Protein AF-A0A957M2A3-F1 (afdb_monomer_lite)

Radius of gyration: 22.32 Å; chains: 1; bounding box: 48×38×65 Å

Secondary structure (DSSP, 8-state):
-GGGT-HHHHHHHHHHHHHH-TT-HHHHHHHHHHIIIII--HHHHHHHHHHHHHH-TT-HHHHHHHHHHHHHTT--HHHHHHHHHHTHHHHHT-HHHHHHHHHHHHHTT-HHHHHHHHHHSPP---TT-TTHHHHHHHHHHHHHHHHHHHTT-HHHHHHHHHHTTS--GGG--PPPTT---HHHHHHHHHHHHHTT-HHHHHHHHHHHT-S--------STTSPPTHHHHHHHHHHHHTT-HHHHHHHHHHHHHHHHHHTT--B---TT-TT--S---S---B-

Foldseek 3Di:
DVVVVPLVVLLVVLVVVCVVPVLPLVSLQVNLLSCVAPVVNLPSNLVSLVSSCVSPVLPLPSVVVSLVSCVQVVHDLVVSLVVCVVSVVSCLVDPSSVLSNLVSCLVVLVLVVSLVCLVVAQDDDDQLCACSSLVSNLSSLLSVLVVCLVVLNLVSSLVSLVVNVAHDCSSVYHDDDPQQPLSSLQSNLSSCVSVVNNPSNLVSLVSLLDDDLDDDPPLAPRPDDNVSLLSNLSSCVVNVNPVVSVVSVVVVVVVCVVCVPPFDDDDPPSPRPSDPPSGDDRSD

Sequence (284 aa):
YYARRAYDQAIDLWERAAALDPQFATVHRNLGLAYMNKRGDAERARASYARAVALDSADARVFFELDQLDKKLGRDPAERLANLAAHRALVDERDDLTVEYVTLLNLTGRHAEALDVLTTRTFHPWEGGEGKVSGQYVAALVELAKQALDAGDARAALALLERARTYPDNLAEGKLAGAQENAIHYQRGRAFALLGDPVLANEAFRLATRGSAELGAALYYNDQPPEMVLYQALAHAALGNPDRAGAICKMLVDYGETHAGDEVKMDYFAVSLPDFVVFEDDLA

Structure (mmCIF, N/CA/C/O backbone):
data_AF-A0A957M2A3-F1
#
_entry.id   AF-A0A957M2A3-F1
#
loop_
_atom_site.group_PDB
_atom_site.id
_atom_site.type_symbol
_atom_site.label_atom_id
_atom_site.label_alt_id
_atom_site.label_comp_id
_atom_site.label_asym_id
_atom_site.label_entity_id
_atom_site.label_seq_id
_atom_site.pdbx_PDB_ins_code
_atom_site.Cartn_x
_atom_site.Cartn_y
_atom_site.Cartn_z
_atom_site.occupancy
_atom_site.B_iso_or_equiv
_atom_site.auth_seq_id
_atom_site.auth_comp_id
_atom_site.auth_asym_id
_atom_site.auth_atom_id
_atom_site.pdbx_PDB_model_num
ATOM 1 N N . TYR A 1 1 ? -18.692 14.184 25.859 1.00 89.81 1 TYR A N 1
ATOM 2 C CA . TYR A 1 1 ? -17.383 14.598 26.401 1.00 89.81 1 TYR A CA 1
ATOM 3 C C . TYR A 1 1 ? -16.313 14.633 25.321 1.00 89.81 1 TYR A C 1
ATOM 5 O O . TYR A 1 1 ? -15.831 15.721 25.038 1.00 89.81 1 TYR A O 1
ATOM 13 N N . TYR A 1 2 ? -16.039 13.518 24.636 1.00 86.62 2 TYR A N 1
ATOM 14 C CA . TYR A 1 2 ? -14.985 13.436 23.613 1.00 86.62 2 TYR A CA 1
ATOM 15 C C . TYR A 1 2 ? -15.091 14.499 22.502 1.00 86.62 2 TYR A C 1
ATOM 17 O O . TYR A 1 2 ? -14.167 15.280 22.311 1.00 86.62 2 TYR A O 1
ATOM 25 N N . ALA A 1 3 ? -16.264 14.648 21.869 1.00 87.00 3 ALA A N 1
ATOM 26 C CA . ALA A 1 3 ? -16.505 15.672 20.839 1.00 87.00 3 ALA A CA 1
ATOM 27 C C . ALA A 1 3 ? -16.382 17.131 21.339 1.00 87.00 3 ALA A C 1
ATOM 29 O O . ALA A 1 3 ? -16.286 18.057 20.544 1.00 87.00 3 ALA A O 1
ATOM 30 N N . ARG A 1 4 ? -16.384 17.349 22.661 1.00 89.94 4 ARG A N 1
ATOM 31 C CA . ARG A 1 4 ? -16.170 18.661 23.298 1.00 89.94 4 ARG A CA 1
ATOM 32 C C . ARG A 1 4 ? -14.740 18.819 23.832 1.00 89.94 4 ARG A C 1
ATOM 34 O O . ARG A 1 4 ? -14.508 19.684 24.666 1.00 89.94 4 ARG A O 1
ATOM 41 N N . ARG A 1 5 ? -13.806 17.964 23.395 1.00 90.12 5 ARG A N 1
ATOM 42 C CA . ARG A 1 5 ? -12.391 17.931 23.811 1.00 90.12 5 ARG A CA 1
ATOM 43 C C . ARG A 1 5 ? -12.153 17.658 25.303 1.00 90.12 5 ARG A C 1
ATOM 45 O O . ARG A 1 5 ? -11.040 17.801 25.792 1.00 90.12 5 ARG A O 1
ATOM 52 N N . ALA A 1 6 ? -13.181 17.215 26.027 1.00 94.19 6 ALA A N 1
ATOM 53 C CA . ALA A 1 6 ? -13.059 16.761 27.409 1.00 94.19 6 ALA A CA 1
ATOM 54 C C . ALA A 1 6 ? -12.637 15.282 27.424 1.00 94.19 6 ALA A C 1
ATOM 56 O O . ALA A 1 6 ? -13.456 14.399 27.690 1.00 94.19 6 ALA A O 1
ATOM 57 N N . TYR A 1 7 ? -11.387 15.018 27.032 1.00 93.25 7 TYR A N 1
ATOM 58 C CA . TYR A 1 7 ? -10.895 13.666 26.748 1.00 93.25 7 TYR A CA 1
ATOM 59 C C . TYR A 1 7 ? -10.785 12.796 28.000 1.00 93.25 7 TYR A C 1
ATOM 61 O O . TYR A 1 7 ? -11.320 11.692 27.992 1.00 93.25 7 TYR A O 1
ATOM 69 N N . ASP A 1 8 ? -10.196 13.307 29.085 1.00 95.81 8 ASP A N 1
ATOM 70 C CA . ASP A 1 8 ? -10.050 12.558 30.343 1.00 95.81 8 ASP A CA 1
ATOM 71 C C . ASP A 1 8 ? -11.408 12.080 30.869 1.00 95.81 8 ASP A C 1
ATOM 73 O O . ASP A 1 8 ? -11.614 10.896 31.103 1.00 95.81 8 ASP A O 1
ATOM 77 N N . GLN A 1 9 ? -12.388 12.986 30.923 1.00 96.31 9 GLN A N 1
ATOM 78 C CA . GLN A 1 9 ? -13.746 12.658 31.364 1.00 96.31 9 GLN A CA 1
ATOM 79 C C . GLN A 1 9 ? -14.437 11.644 30.444 1.00 96.31 9 GLN A C 1
ATOM 81 O O . GLN A 1 9 ? -15.242 10.840 30.909 1.00 96.31 9 GLN A O 1
ATOM 86 N N . ALA A 1 10 ? -14.172 11.693 29.135 1.00 96.56 10 ALA A N 1
ATOM 87 C CA . ALA A 1 10 ? -14.716 10.714 28.201 1.00 96.56 10 ALA A CA 1
ATOM 88 C C . ALA A 1 10 ? -14.121 9.324 28.446 1.00 96.56 10 ALA A C 1
ATOM 90 O O . ALA A 1 10 ? -14.879 8.361 28.529 1.00 96.56 10 ALA A O 1
ATOM 91 N N . ILE A 1 11 ? -12.796 9.246 28.600 1.00 97.62 11 ILE A N 1
ATOM 92 C CA . ILE A 1 11 ? -12.072 8.003 28.876 1.00 97.62 11 ILE A CA 1
ATOM 93 C C . ILE A 1 11 ? -12.558 7.405 30.197 1.00 97.62 11 ILE A C 1
ATOM 95 O O . ILE A 1 11 ? -12.990 6.258 30.198 1.00 97.62 11 ILE A O 1
ATOM 99 N N . ASP A 1 12 ? -12.616 8.190 31.276 1.00 97.94 12 ASP A N 1
ATOM 100 C CA . ASP A 1 12 ? -13.085 7.723 32.588 1.00 97.94 12 ASP A CA 1
ATOM 101 C C . ASP A 1 12 ? -14.506 7.139 32.524 1.00 97.94 12 ASP A C 1
ATOM 103 O O . ASP A 1 12 ? -14.811 6.112 33.135 1.00 97.94 12 ASP A O 1
ATOM 107 N N . LEU A 1 13 ? -15.411 7.795 31.788 1.00 97.81 13 LEU A N 1
ATOM 108 C CA . LEU A 1 13 ? -16.785 7.319 31.625 1.00 97.81 13 LEU A CA 1
ATOM 109 C C . LEU A 1 13 ? -16.862 6.057 30.764 1.00 97.81 13 LEU A C 1
ATOM 111 O O . LEU A 1 13 ? -17.669 5.178 31.063 1.00 97.81 13 LEU A O 1
ATOM 115 N N . TRP A 1 14 ? -16.040 5.948 29.723 1.00 98.19 14 TRP A N 1
ATOM 116 C CA . TRP A 1 14 ? -15.968 4.743 28.903 1.00 98.19 14 TRP A CA 1
ATOM 117 C C . TRP A 1 14 ? -15.341 3.567 29.654 1.00 98.19 14 TRP A C 1
ATOM 119 O O . TRP A 1 14 ? -15.867 2.464 29.566 1.00 98.19 14 TRP A O 1
ATOM 129 N N . GLU A 1 15 ? -14.307 3.781 30.468 1.00 98.31 15 GLU A N 1
ATOM 130 C CA . GLU A 1 15 ? -13.740 2.736 31.330 1.00 98.31 15 GLU A CA 1
ATOM 131 C C . GLU A 1 15 ? -14.782 2.218 32.330 1.00 98.31 15 GLU A C 1
ATOM 133 O O . GLU A 1 15 ? -14.943 1.009 32.502 1.00 98.31 15 GLU A O 1
ATOM 138 N N . ARG A 1 16 ? -15.570 3.119 32.934 1.00 98.25 16 ARG A N 1
ATOM 139 C CA . ARG A 1 16 ? -16.699 2.730 33.796 1.00 98.25 16 ARG A CA 1
ATOM 140 C C . ARG A 1 16 ? -17.778 1.976 33.028 1.00 98.25 16 ARG A C 1
ATOM 142 O O . ARG A 1 16 ? -18.307 0.999 33.548 1.00 98.25 16 ARG A O 1
ATOM 149 N N . ALA A 1 17 ? -18.106 2.406 31.812 1.00 97.94 17 ALA A N 1
ATOM 150 C CA . ALA A 1 17 ? -19.076 1.710 30.975 1.00 97.94 17 ALA A CA 1
ATOM 151 C C . ALA A 1 17 ? 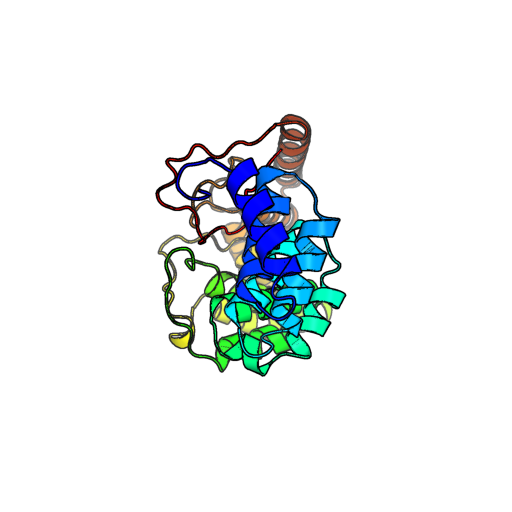-18.599 0.291 30.626 1.00 97.94 17 ALA A C 1
ATOM 153 O O . ALA A 1 17 ? -19.379 -0.644 30.758 1.00 97.94 17 ALA A O 1
ATOM 154 N N . ALA A 1 18 ? -17.318 0.113 30.284 1.00 97.69 18 ALA A N 1
ATOM 155 C CA . ALA A 1 18 ? -16.723 -1.197 30.015 1.00 97.69 18 ALA A CA 1
ATOM 156 C C . ALA A 1 18 ? -16.699 -2.102 31.258 1.00 97.69 18 ALA A C 1
ATOM 158 O O . ALA A 1 18 ? -16.826 -3.318 31.135 1.00 97.69 18 ALA A O 1
ATOM 159 N N . ALA A 1 19 ? -16.548 -1.525 32.454 1.00 97.75 19 ALA A N 1
ATOM 160 C CA . ALA A 1 19 ? -16.626 -2.269 33.710 1.00 97.75 19 ALA A CA 1
ATOM 161 C C . ALA A 1 19 ? -18.063 -2.706 34.051 1.00 97.75 19 ALA A C 1
ATOM 163 O O . ALA A 1 19 ? -18.256 -3.784 34.610 1.00 97.75 19 ALA A O 1
ATOM 164 N N . LEU A 1 20 ? -19.063 -1.879 33.726 1.00 98.25 20 LEU A N 1
ATOM 165 C CA . LEU A 1 20 ? -20.481 -2.182 33.946 1.00 98.25 20 LEU A CA 1
ATOM 166 C C . LEU A 1 20 ? -21.031 -3.180 32.919 1.00 98.25 20 LEU A C 1
ATOM 168 O O . LEU A 1 20 ? -21.795 -4.067 33.289 1.00 98.25 20 LEU A O 1
ATOM 172 N N . ASP A 1 21 ? -20.631 -3.043 31.655 1.00 97.25 21 ASP A N 1
ATOM 173 C CA . ASP A 1 21 ? -20.976 -3.956 30.567 1.00 97.25 21 ASP A CA 1
ATOM 174 C C . ASP A 1 21 ? -19.731 -4.323 29.734 1.00 97.25 21 ASP A C 1
ATOM 176 O O . ASP A 1 21 ? -19.388 -3.649 28.754 1.00 97.25 21 ASP A O 1
ATOM 180 N N . PRO A 1 22 ? -19.059 -5.436 30.082 1.00 95.62 22 PRO A N 1
ATOM 181 C CA . PRO A 1 22 ? -17.891 -5.918 29.349 1.00 95.62 22 PRO A CA 1
ATOM 182 C C . PRO A 1 22 ? -18.176 -6.428 27.928 1.00 95.62 22 PRO A C 1
ATOM 184 O O . PRO A 1 22 ? -17.220 -6.793 27.232 1.00 95.62 22 PRO A O 1
ATOM 187 N N . GLN A 1 23 ? -19.448 -6.518 27.517 1.00 96.94 23 GLN A N 1
ATOM 188 C CA . GLN A 1 23 ? -19.871 -6.974 26.188 1.00 96.94 23 GLN A CA 1
ATOM 189 C C . GLN A 1 23 ? -20.193 -5.813 25.238 1.00 96.94 23 GLN A C 1
ATOM 191 O O . GLN A 1 23 ? -20.454 -6.038 24.058 1.00 96.94 23 GLN A O 1
ATOM 196 N N . PHE A 1 24 ? -20.127 -4.565 25.709 1.00 96.56 24 PHE A N 1
ATOM 197 C CA . PHE A 1 24 ? -20.454 -3.412 24.882 1.00 96.56 24 PHE A CA 1
ATOM 198 C C . PHE A 1 24 ? -19.307 -3.050 23.917 1.00 96.56 24 PHE A C 1
ATOM 200 O O . PHE A 1 24 ? -18.439 -2.230 24.227 1.00 96.56 24 PHE A O 1
ATOM 207 N N . ALA A 1 25 ? -19.317 -3.645 22.719 1.00 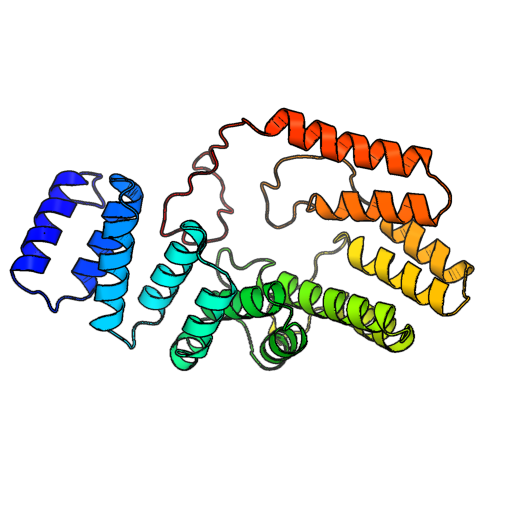97.19 25 ALA A N 1
ATOM 208 C CA . ALA A 1 25 ? -18.267 -3.501 21.702 1.00 97.19 25 ALA A CA 1
ATOM 209 C C . ALA A 1 25 ? -17.902 -2.035 21.388 1.00 97.19 25 ALA A C 1
ATOM 211 O O . ALA A 1 25 ? -16.724 -1.671 21.353 1.00 97.19 25 ALA A O 1
ATOM 212 N N . THR A 1 26 ? -18.904 -1.160 21.245 1.00 96.25 26 THR A N 1
ATOM 213 C CA . THR A 1 26 ? -18.705 0.262 20.918 1.00 96.25 26 THR A CA 1
ATOM 214 C C . THR A 1 26 ? -17.859 1.004 21.956 1.00 96.25 26 THR A C 1
ATOM 216 O O . THR A 1 26 ? -17.102 1.909 21.601 1.00 96.25 26 THR A O 1
ATOM 219 N N . VAL A 1 27 ? -17.954 0.639 23.240 1.00 97.56 27 VAL A N 1
ATOM 220 C CA . VAL A 1 27 ? -17.139 1.261 24.295 1.00 97.56 27 VAL A CA 1
ATOM 221 C C . VAL A 1 27 ? -15.673 0.897 24.118 1.00 97.56 27 VAL A C 1
ATOM 223 O O . VAL A 1 27 ? -14.823 1.780 24.193 1.00 97.56 27 VAL A O 1
ATOM 226 N N . HIS A 1 28 ? -15.376 -0.365 23.813 1.00 98.38 28 HIS A N 1
ATOM 227 C CA . HIS A 1 28 ? -14.007 -0.820 23.565 1.00 98.38 28 HIS A CA 1
ATOM 228 C C . HIS A 1 28 ? -13.403 -0.156 22.324 1.00 98.38 28 HIS A C 1
ATOM 230 O O . HIS A 1 28 ? -12.267 0.310 22.376 1.00 98.38 28 HIS A O 1
ATOM 236 N N . ARG A 1 29 ? -14.179 0.021 21.248 1.00 97.12 29 ARG A N 1
ATOM 237 C CA . ARG A 1 29 ? -13.735 0.793 20.074 1.00 97.12 29 ARG A CA 1
ATOM 238 C C . ARG A 1 29 ? -13.416 2.254 20.426 1.00 97.12 29 ARG A C 1
ATOM 240 O O . ARG A 1 29 ? -12.380 2.781 20.029 1.00 97.12 29 ARG A O 1
ATOM 247 N N . ASN A 1 30 ? -14.268 2.909 21.217 1.00 96.62 30 ASN A N 1
ATOM 248 C CA . ASN A 1 30 ? -14.045 4.296 21.645 1.00 96.62 30 ASN A CA 1
ATOM 249 C C . ASN A 1 30 ? -12.840 4.449 22.587 1.00 96.62 30 ASN A C 1
ATOM 251 O O . ASN A 1 30 ? -12.094 5.422 22.470 1.00 96.62 30 ASN A O 1
ATOM 255 N N . LEU A 1 31 ? -12.637 3.495 23.499 1.00 97.69 31 LEU A N 1
ATOM 256 C CA . LEU A 1 31 ? -11.448 3.436 24.348 1.00 97.69 31 LEU A CA 1
ATOM 257 C C . LEU A 1 31 ? -10.186 3.251 23.509 1.00 97.69 31 LEU A C 1
ATOM 259 O O . LEU A 1 31 ? -9.226 3.988 23.709 1.00 97.69 31 LEU A O 1
ATOM 263 N N . GLY A 1 32 ? -10.216 2.344 22.528 1.00 97.06 32 GLY A N 1
ATOM 264 C CA . GLY A 1 32 ? -9.110 2.112 21.604 1.00 97.06 32 GLY A CA 1
ATOM 265 C C . GLY A 1 32 ? -8.649 3.395 20.915 1.00 97.06 32 GLY A C 1
ATOM 266 O O . GLY A 1 32 ? -7.478 3.767 20.981 1.00 97.06 32 GLY A O 1
ATOM 267 N N . LEU A 1 33 ? -9.606 4.118 20.331 1.00 95.25 33 LEU A N 1
ATOM 268 C CA . LEU A 1 33 ? -9.382 5.418 19.704 1.00 95.25 33 LEU A CA 1
ATOM 269 C C . LEU A 1 33 ? -8.774 6.444 20.674 1.00 95.25 33 LEU A C 1
ATOM 271 O O . LEU A 1 33 ? -7.824 7.148 20.335 1.00 95.25 33 LEU A O 1
ATOM 275 N N . ALA A 1 34 ? -9.326 6.544 21.883 1.00 95.00 34 ALA A N 1
ATOM 276 C CA . ALA A 1 34 ? -8.907 7.545 22.853 1.00 95.00 34 ALA A CA 1
ATOM 277 C C . ALA A 1 34 ? -7.530 7.250 23.461 1.00 95.00 34 ALA A C 1
ATOM 279 O O . ALA A 1 34 ? -6.749 8.179 23.673 1.00 95.00 34 ALA A O 1
ATOM 280 N N . TYR A 1 35 ? -7.209 5.980 23.719 1.00 96.94 35 TYR A N 1
ATOM 281 C CA . TYR A 1 35 ? -5.881 5.587 24.184 1.00 96.94 35 TYR A CA 1
ATOM 282 C C . TYR A 1 35 ? -4.815 5.918 23.148 1.00 96.94 35 TYR A C 1
ATOM 284 O O . TYR A 1 35 ? -3.795 6.496 23.518 1.00 96.94 35 TYR A O 1
ATOM 292 N N . MET A 1 36 ? -5.081 5.665 21.863 1.00 94.44 36 MET A N 1
ATOM 293 C CA . MET A 1 36 ? -4.130 6.018 20.813 1.00 94.44 36 MET A CA 1
ATOM 294 C C . MET A 1 36 ? -3.989 7.541 20.684 1.00 94.44 36 MET A C 1
ATOM 296 O O . MET A 1 36 ? -2.928 8.088 20.967 1.00 94.44 36 MET A O 1
ATOM 300 N N . ASN A 1 37 ? -5.073 8.251 20.358 1.00 91.12 37 ASN A N 1
ATOM 301 C CA . ASN A 1 37 ? -4.991 9.664 19.960 1.00 91.12 37 ASN A CA 1
ATOM 302 C C . ASN A 1 37 ? -4.756 10.632 21.127 1.00 91.12 37 ASN A C 1
ATOM 304 O O . ASN A 1 37 ? -4.422 11.792 20.903 1.00 91.12 37 ASN A O 1
ATOM 308 N N . LYS A 1 38 ? -5.037 10.229 22.374 1.00 92.56 38 LYS A N 1
ATOM 309 C CA . LYS A 1 38 ? -4.990 11.147 23.531 1.00 92.56 38 LYS A CA 1
ATOM 310 C C . LYS A 1 38 ? -4.061 10.709 24.643 1.00 92.56 38 LYS A C 1
ATOM 312 O O . LYS A 1 38 ? -3.692 11.548 25.461 1.00 92.56 38 LYS A O 1
ATOM 317 N N . ARG A 1 39 ? -3.692 9.430 24.698 1.00 92.81 39 ARG A N 1
ATOM 318 C CA . ARG A 1 39 ? -2.734 8.923 25.688 1.00 92.81 39 ARG A CA 1
ATOM 319 C C . ARG A 1 39 ? -1.423 8.448 25.070 1.00 92.81 39 ARG A C 1
ATOM 321 O O . ARG A 1 39 ? -0.472 8.298 25.825 1.00 92.81 39 ARG A O 1
ATOM 328 N N . GLY A 1 40 ? -1.370 8.209 23.756 1.00 92.69 40 GLY A N 1
ATOM 329 C CA . GLY A 1 40 ? -0.229 7.541 23.123 1.00 92.69 40 GLY A CA 1
ATOM 330 C C . GLY A 1 40 ? -0.030 6.105 23.624 1.00 92.69 40 GLY A C 1
ATOM 331 O O . GLY A 1 40 ? 1.061 5.557 23.516 1.00 92.69 40 GLY A O 1
ATOM 332 N N . ASP A 1 41 ? -1.064 5.496 24.216 1.00 96.06 41 ASP A N 1
ATOM 333 C CA . ASP A 1 41 ? -0.988 4.162 24.814 1.00 96.06 41 ASP A CA 1
ATOM 334 C C . ASP A 1 41 ? -1.387 3.111 23.774 1.00 96.06 41 ASP A C 1
ATOM 336 O O . ASP A 1 41 ? -2.540 2.677 23.693 1.00 96.06 41 ASP A O 1
ATOM 340 N N . ALA A 1 42 ? -0.414 2.747 22.937 1.00 96.06 42 ALA A N 1
ATOM 341 C CA . ALA A 1 42 ? -0.577 1.797 21.840 1.00 96.06 42 ALA A CA 1
ATOM 342 C C . ALA A 1 42 ? -1.078 0.418 22.304 1.00 96.06 42 ALA A C 1
ATOM 344 O O . ALA A 1 42 ? -1.945 -0.183 21.664 1.00 96.06 42 ALA A O 1
ATOM 345 N N . GLU A 1 43 ? -0.567 -0.070 23.436 1.00 97.19 43 GLU A N 1
ATOM 346 C CA . GLU A 1 43 ? -0.917 -1.383 23.980 1.00 97.19 43 GLU A CA 1
ATOM 347 C C . GLU A 1 43 ? -2.389 -1.430 24.400 1.00 97.19 43 GLU A C 1
ATOM 349 O O . GLU A 1 43 ? -3.147 -2.299 23.950 1.00 97.19 43 GLU A O 1
ATOM 354 N N . ARG A 1 44 ? -2.845 -0.456 25.203 1.00 97.75 44 ARG A N 1
ATOM 355 C CA . ARG A 1 44 ? -4.260 -0.392 25.602 1.00 97.75 44 ARG A CA 1
ATOM 356 C C . ARG A 1 44 ? -5.169 -0.076 24.424 1.00 97.75 44 ARG A C 1
ATOM 358 O O . ARG A 1 44 ? -6.286 -0.602 24.374 1.00 97.75 44 ARG A O 1
ATOM 365 N N . ALA A 1 45 ? -4.710 0.746 23.480 1.00 97.81 45 ALA A N 1
ATOM 366 C CA . ALA A 1 45 ? -5.463 1.061 22.275 1.00 97.81 45 ALA A CA 1
ATOM 367 C C . ALA A 1 45 ? -5.796 -0.209 21.493 1.00 97.81 45 ALA A C 1
ATOM 369 O O . ALA A 1 45 ? -6.968 -0.513 21.242 1.00 97.81 45 ALA A O 1
ATOM 370 N N . ARG A 1 46 ? -4.766 -1.000 21.186 1.00 97.62 46 ARG A N 1
ATOM 371 C CA . ARG A 1 46 ? -4.929 -2.231 20.427 1.00 97.62 46 ARG A CA 1
ATOM 372 C C . ARG A 1 46 ? -5.726 -3.280 21.185 1.00 97.62 46 ARG A C 1
ATOM 374 O O . ARG A 1 46 ? -6.607 -3.899 20.593 1.00 97.62 46 ARG A O 1
ATOM 381 N N . ALA A 1 47 ? -5.458 -3.475 22.477 1.00 98.19 47 ALA A N 1
ATOM 382 C CA . ALA A 1 47 ? -6.216 -4.424 23.290 1.00 98.19 47 ALA A CA 1
ATOM 383 C C . ALA A 1 47 ? -7.721 -4.103 23.273 1.00 98.19 47 ALA A C 1
ATOM 385 O O . ALA A 1 47 ? -8.550 -5.008 23.165 1.00 98.19 47 ALA A O 1
ATOM 386 N N . SER A 1 48 ? -8.071 -2.815 23.307 1.00 98.38 48 SER A N 1
ATOM 387 C CA . SER A 1 48 ? -9.462 -2.364 23.242 1.00 98.38 48 SER A CA 1
ATOM 388 C C . SER A 1 48 ? -10.075 -2.600 21.854 1.00 98.38 48 SER A C 1
ATOM 390 O O . SER A 1 48 ? -11.173 -3.143 21.767 1.00 98.38 48 SER A O 1
ATOM 392 N N . TYR A 1 49 ? -9.369 -2.308 20.756 1.00 98.12 49 TYR A N 1
ATOM 393 C CA . TYR A 1 49 ? -9.867 -2.637 19.410 1.00 98.12 49 TYR A CA 1
ATOM 394 C C . TYR A 1 49 ? -10.027 -4.143 19.183 1.00 98.12 49 TYR A C 1
ATOM 396 O O . TYR A 1 49 ? -11.070 -4.580 18.700 1.00 98.12 49 TYR A O 1
ATOM 404 N N . ALA A 1 50 ? -9.048 -4.953 19.589 1.00 98.12 50 ALA A N 1
ATOM 405 C CA . ALA A 1 50 ? -9.138 -6.409 19.500 1.00 98.12 50 ALA A CA 1
ATOM 406 C C . ALA A 1 50 ? -10.339 -6.945 20.294 1.00 98.12 50 ALA A C 1
ATOM 408 O O . ALA A 1 50 ? -11.048 -7.841 19.836 1.00 98.12 50 ALA A O 1
ATOM 409 N N . ARG A 1 51 ? -10.616 -6.358 21.467 1.00 98.25 51 ARG A N 1
ATOM 410 C CA . ARG A 1 51 ? -11.808 -6.687 22.249 1.00 98.25 51 ARG A CA 1
ATOM 411 C C . ARG A 1 51 ? -13.096 -6.272 21.540 1.00 98.25 51 ARG A C 1
ATOM 413 O O . ARG A 1 51 ? -14.050 -7.041 21.578 1.00 98.25 51 ARG A O 1
ATOM 420 N N . ALA A 1 52 ? -13.130 -5.103 20.903 1.00 98.25 52 ALA A N 1
ATOM 421 C CA . ALA A 1 52 ? -14.288 -4.641 20.143 1.00 98.25 52 ALA A CA 1
ATOM 422 C C . ALA A 1 52 ? -14.615 -5.588 18.976 1.00 98.25 52 ALA A C 1
ATOM 424 O O . ALA A 1 52 ? -15.749 -6.046 18.885 1.00 98.25 52 ALA A O 1
ATOM 425 N N . VAL A 1 53 ? -13.613 -5.967 18.172 1.00 98.12 53 VAL A N 1
ATOM 426 C CA . VAL A 1 53 ? -13.759 -6.943 17.072 1.00 98.12 53 VAL A CA 1
ATOM 427 C C . VAL A 1 53 ? -14.214 -8.312 17.587 1.00 98.12 53 VAL A C 1
ATOM 429 O O . VAL A 1 53 ? -15.055 -8.959 16.978 1.00 98.12 53 VAL A O 1
ATOM 432 N N . ALA A 1 54 ? -13.693 -8.768 18.730 1.00 98.00 54 ALA A N 1
ATOM 433 C CA . ALA A 1 54 ? -14.105 -10.051 19.302 1.00 98.00 54 ALA A CA 1
ATOM 434 C C . ALA A 1 54 ? -15.558 -10.055 19.814 1.00 98.00 54 ALA A C 1
ATOM 436 O O . ALA A 1 54 ? -16.170 -11.118 19.901 1.00 98.00 54 ALA A O 1
ATOM 437 N N . LEU A 1 55 ? -16.088 -8.892 20.205 1.00 98.19 55 LEU A N 1
ATOM 438 C CA . LEU A 1 55 ? -17.461 -8.733 20.688 1.00 98.19 55 LEU A CA 1
ATOM 439 C C . LEU A 1 55 ? -18.468 -8.547 19.550 1.00 98.19 55 LEU A C 1
ATOM 441 O O . LEU A 1 55 ? -19.603 -8.998 19.677 1.00 98.19 55 LEU A O 1
ATOM 445 N N . ASP A 1 56 ? -18.049 -7.909 18.460 1.00 96.81 56 ASP A N 1
ATOM 446 C CA . ASP A 1 56 ? -18.835 -7.747 17.239 1.00 96.81 56 ASP A CA 1
ATOM 447 C C . ASP A 1 56 ? -17.998 -8.133 16.014 1.00 96.81 56 ASP A C 1
ATOM 449 O O . ASP A 1 56 ? -17.385 -7.302 15.343 1.00 96.81 56 ASP A O 1
ATOM 453 N N . SER A 1 57 ? -17.945 -9.438 15.743 1.00 96.38 57 SER A N 1
ATOM 454 C CA . SER A 1 57 ? -17.099 -10.008 14.690 1.00 96.38 57 SER A CA 1
ATOM 455 C C . SER A 1 57 ? -17.629 -9.781 13.274 1.00 96.38 57 SER A C 1
ATOM 457 O O . SER A 1 57 ? -16.998 -10.232 12.323 1.00 96.38 57 SER A O 1
ATOM 459 N N . ALA A 1 58 ? -18.806 -9.166 13.127 1.00 96.69 58 ALA A N 1
ATOM 460 C CA . ALA A 1 58 ? -19.405 -8.836 11.836 1.00 96.69 58 ALA A CA 1
ATOM 461 C C . ALA A 1 58 ? -19.167 -7.367 11.440 1.00 96.69 58 ALA A C 1
ATOM 463 O O . ALA A 1 58 ? -19.494 -6.975 10.324 1.00 96.69 58 ALA A O 1
ATOM 464 N N . ASP A 1 59 ? -18.601 -6.543 12.328 1.00 96.88 59 ASP A N 1
ATOM 465 C CA . ASP A 1 59 ? -18.365 -5.129 12.046 1.00 96.88 59 ASP A CA 1
ATOM 466 C C . ASP A 1 59 ? -17.068 -4.928 11.238 1.00 96.88 59 ASP A C 1
ATOM 468 O O . ASP A 1 59 ? -15.969 -4.747 11.778 1.00 96.88 59 ASP A O 1
ATOM 472 N N . ALA A 1 60 ? -17.207 -4.917 9.908 1.00 97.06 60 ALA A N 1
ATOM 473 C CA . ALA A 1 60 ? -16.106 -4.671 8.979 1.00 97.06 60 ALA A CA 1
ATOM 474 C C . ALA A 1 60 ? -15.423 -3.306 9.187 1.00 97.06 60 ALA A C 1
ATOM 476 O O . ALA A 1 60 ? -14.240 -3.155 8.874 1.00 97.06 60 ALA A O 1
ATOM 477 N N . ARG A 1 61 ? -16.126 -2.304 9.736 1.00 95.19 61 ARG A N 1
ATOM 478 C CA . ARG A 1 61 ? -15.535 -0.991 10.023 1.00 95.19 61 ARG A CA 1
ATOM 479 C C . ARG A 1 61 ? -14.579 -1.082 11.204 1.00 95.19 61 ARG A C 1
ATOM 481 O O . ARG A 1 61 ? -13.466 -0.578 11.110 1.00 95.19 61 ARG A O 1
ATOM 488 N N . VAL A 1 62 ? -14.987 -1.699 12.311 1.00 96.19 62 VAL A N 1
ATOM 489 C CA . VAL A 1 62 ? -14.110 -1.829 13.490 1.00 96.19 62 VAL A CA 1
ATOM 490 C C . VAL A 1 62 ? -12.920 -2.739 13.179 1.00 96.19 62 VAL A C 1
ATOM 492 O O . VAL A 1 62 ? -11.811 -2.478 13.646 1.00 96.19 62 VAL A O 1
ATOM 495 N N . PHE A 1 63 ? -13.122 -3.757 12.339 1.00 98.25 63 PHE A N 1
ATOM 496 C CA . PHE A 1 63 ? -12.036 -4.594 11.836 1.00 98.25 63 PHE A CA 1
ATOM 497 C C . PHE A 1 63 ? -11.034 -3.807 10.972 1.00 98.25 63 PHE A C 1
ATOM 499 O O . PHE A 1 63 ? -9.829 -3.914 11.194 1.00 98.25 63 PHE A O 1
ATOM 506 N N . PHE A 1 64 ? -11.515 -2.954 10.061 1.00 96.56 64 PHE A N 1
ATOM 507 C CA . PHE A 1 64 ? -10.667 -2.028 9.301 1.00 96.56 64 PHE A CA 1
ATOM 508 C C . PHE A 1 64 ? -9.904 -1.055 10.210 1.00 96.56 64 PHE A C 1
ATOM 510 O O . PHE A 1 64 ? -8.703 -0.868 10.040 1.00 96.56 64 PHE A O 1
ATOM 517 N N . GLU A 1 65 ? -10.560 -0.479 11.221 1.00 96.06 65 GLU A N 1
ATOM 518 C CA . GLU A 1 65 ? -9.908 0.418 12.184 1.00 96.06 65 GLU A CA 1
ATOM 519 C C . GLU A 1 65 ? -8.802 -0.300 12.989 1.00 96.06 65 GLU A C 1
ATOM 521 O O . GLU A 1 65 ? -7.751 0.286 13.242 1.00 96.06 65 GLU A O 1
ATOM 526 N N . LEU A 1 66 ? -8.975 -1.579 13.346 1.00 97.50 66 LEU A N 1
ATOM 527 C CA . LEU A 1 66 ? -7.908 -2.373 13.970 1.00 97.50 66 LEU A CA 1
ATOM 528 C C . LEU A 1 66 ? -6.722 -2.595 13.018 1.00 97.50 66 LEU A C 1
ATOM 530 O O . LEU A 1 66 ? -5.574 -2.480 13.445 1.00 97.50 66 LEU A O 1
ATOM 534 N N . ASP A 1 67 ? -6.978 -2.892 11.745 1.00 97.69 67 ASP A N 1
ATOM 535 C CA . ASP A 1 67 ? -5.920 -3.073 10.747 1.00 97.69 67 ASP A CA 1
ATOM 536 C C . ASP A 1 67 ? -5.140 -1.769 10.481 1.00 97.69 67 ASP A C 1
ATOM 538 O O . ASP A 1 67 ? -3.909 -1.790 10.419 1.00 97.69 67 ASP A O 1
ATOM 542 N N . GLN A 1 68 ? -5.824 -0.620 10.439 1.00 95.31 68 GLN A N 1
ATOM 543 C CA . GLN A 1 68 ? -5.185 0.702 10.373 1.00 95.31 68 GLN A CA 1
ATOM 544 C C . GLN A 1 68 ? -4.318 0.985 11.607 1.00 95.31 68 GLN A C 1
ATOM 546 O O . GLN A 1 68 ? -3.217 1.526 11.485 1.00 95.31 68 GLN A O 1
ATOM 551 N N . LEU A 1 69 ? -4.772 0.586 12.800 1.00 95.69 69 LEU A N 1
ATOM 552 C CA . LEU A 1 69 ? -3.952 0.687 14.006 1.00 95.69 69 LEU A CA 1
ATOM 553 C C . LEU A 1 69 ? -2.713 -0.206 13.901 1.00 95.69 69 LEU A C 1
ATOM 555 O O . LEU A 1 69 ? -1.610 0.246 14.185 1.00 95.69 69 LEU A O 1
ATOM 559 N N . ASP A 1 70 ? -2.868 -1.453 13.459 1.00 97.00 70 ASP A N 1
ATOM 560 C CA . ASP A 1 70 ? -1.748 -2.383 13.306 1.00 97.00 70 ASP A CA 1
ATOM 561 C C . ASP A 1 70 ? -0.731 -1.899 12.257 1.00 97.00 70 ASP A C 1
ATOM 563 O O . ASP A 1 70 ? 0.474 -1.993 12.498 1.00 97.00 70 ASP A O 1
ATOM 567 N N . LYS A 1 71 ? -1.187 -1.287 11.155 1.00 95.56 71 LYS A N 1
ATOM 568 C CA . LYS A 1 71 ? -0.337 -0.567 10.188 1.00 95.56 71 LYS A CA 1
ATOM 569 C C . LYS A 1 71 ? 0.490 0.522 10.867 1.00 95.56 71 LYS A C 1
ATOM 571 O O . LYS A 1 71 ? 1.706 0.561 10.702 1.00 95.56 71 LYS A O 1
ATOM 576 N N . LYS A 1 72 ? -0.171 1.382 11.647 1.00 91.81 72 LYS A N 1
ATOM 577 C CA . LYS A 1 72 ? 0.455 2.511 12.347 1.00 91.81 72 LYS A CA 1
ATOM 578 C C . LYS A 1 72 ? 1.466 2.061 13.399 1.00 91.81 72 LYS A C 1
ATOM 580 O O . LYS A 1 72 ? 2.489 2.706 13.584 1.00 91.81 72 LYS A O 1
ATOM 585 N N . LEU A 1 73 ? 1.198 0.939 14.063 1.00 93.69 73 LEU A N 1
ATOM 586 C CA . LEU A 1 73 ? 2.103 0.330 15.038 1.00 93.69 73 LEU A CA 1
ATOM 587 C C . LEU A 1 73 ? 3.249 -0.466 14.390 1.00 93.69 73 LEU A C 1
ATOM 589 O O . LEU A 1 73 ? 4.004 -1.124 15.104 1.00 93.69 73 LEU A O 1
ATOM 593 N N . GLY A 1 74 ? 3.380 -0.434 13.060 1.00 94.38 74 GLY A N 1
ATOM 594 C CA . GLY A 1 74 ? 4.462 -1.102 12.342 1.00 94.38 74 GLY A CA 1
ATOM 595 C C . GLY A 1 74 ? 4.385 -2.627 12.407 1.00 94.38 74 GLY A C 1
ATOM 596 O O . GLY A 1 74 ? 5.422 -3.289 12.365 1.00 94.38 74 GLY A O 1
ATOM 597 N N . ARG A 1 75 ? 3.179 -3.201 12.538 1.00 96.12 75 ARG A N 1
ATOM 598 C CA . ARG A 1 75 ? 3.018 -4.658 12.473 1.00 96.12 75 ARG A CA 1
ATOM 599 C C . ARG A 1 75 ? 3.453 -5.202 11.123 1.00 96.12 75 ARG A C 1
ATOM 601 O O . ARG A 1 75 ? 3.257 -4.568 10.086 1.00 96.12 75 ARG A O 1
ATOM 608 N N . ASP A 1 76 ? 3.991 -6.416 11.162 1.00 97.56 76 ASP A N 1
ATOM 609 C CA . ASP A 1 76 ? 4.502 -7.095 9.983 1.00 97.56 76 ASP A CA 1
ATOM 610 C C . ASP A 1 76 ? 3.416 -7.216 8.887 1.00 97.56 76 ASP A C 1
ATOM 612 O O . ASP A 1 76 ? 2.290 -7.653 9.169 1.00 97.56 76 ASP A O 1
ATOM 616 N N . PRO A 1 77 ? 3.716 -6.836 7.629 1.00 98.12 77 PRO A N 1
ATOM 617 C CA . PRO A 1 77 ? 2.751 -6.912 6.537 1.00 98.12 77 PRO A CA 1
ATOM 618 C C . PRO A 1 77 ? 2.195 -8.319 6.284 1.00 98.12 77 PRO A C 1
ATOM 620 O O . PRO A 1 77 ? 1.028 -8.447 5.913 1.00 98.12 77 PRO A O 1
ATOM 623 N N . ALA A 1 78 ? 2.981 -9.381 6.489 1.00 98.06 78 ALA A N 1
ATOM 624 C CA . ALA A 1 78 ? 2.504 -10.745 6.289 1.00 98.06 78 ALA A CA 1
ATOM 625 C C . ALA A 1 78 ? 1.559 -11.188 7.416 1.00 98.06 78 ALA A C 1
ATOM 627 O O . ALA A 1 78 ? 0.570 -11.871 7.137 1.00 98.06 78 ALA A O 1
ATOM 628 N N . GLU A 1 79 ? 1.791 -10.755 8.660 1.00 98.19 79 GLU A N 1
ATOM 629 C CA . GLU A 1 79 ? 0.843 -10.966 9.766 1.00 98.19 79 GLU A CA 1
ATOM 630 C C . GLU A 1 79 ? -0.497 -10.271 9.499 1.00 98.19 79 GLU A C 1
ATOM 632 O O . GLU A 1 79 ? -1.559 -10.896 9.612 1.00 98.19 79 GLU A O 1
ATOM 637 N N . ARG A 1 80 ? -0.458 -8.996 9.086 1.00 98.50 80 ARG A N 1
ATOM 638 C CA . ARG A 1 80 ? -1.667 -8.250 8.704 1.00 98.50 80 ARG A CA 1
ATOM 639 C C . ARG A 1 80 ? -2.398 -8.935 7.551 1.00 98.50 80 ARG A C 1
ATOM 641 O O . ARG A 1 80 ? -3.605 -9.160 7.633 1.00 98.50 80 ARG A O 1
ATOM 648 N N . LEU A 1 81 ? -1.666 -9.354 6.515 1.00 98.75 81 LEU A N 1
ATOM 649 C CA . LEU A 1 81 ? -2.240 -10.054 5.367 1.00 98.75 81 LEU A CA 1
ATOM 650 C C . LEU A 1 81 ? -2.936 -11.353 5.778 1.00 98.75 81 LEU A C 1
ATOM 652 O O . LEU A 1 81 ? -4.036 -11.633 5.304 1.00 98.75 81 LEU A O 1
ATOM 656 N N . ALA A 1 82 ? -2.311 -12.146 6.651 1.00 98.62 82 ALA A N 1
ATOM 657 C CA . ALA A 1 82 ? -2.891 -13.388 7.147 1.00 98.62 82 ALA A CA 1
ATOM 658 C C . ALA A 1 82 ? -4.203 -13.130 7.904 1.00 98.62 82 ALA A C 1
ATOM 660 O O . ALA A 1 82 ? -5.181 -13.850 7.698 1.00 98.62 82 ALA A O 1
ATOM 661 N N . ASN A 1 83 ? -4.253 -12.073 8.722 1.00 98.44 83 ASN A N 1
ATOM 662 C CA . ASN A 1 83 ? -5.465 -11.688 9.440 1.00 98.44 83 ASN A CA 1
ATOM 663 C C . ASN A 1 83 ? -6.593 -11.253 8.489 1.00 98.44 83 ASN A C 1
ATOM 665 O O . ASN A 1 83 ? -7.724 -11.720 8.629 1.00 98.44 83 ASN A O 1
ATOM 669 N N . LEU A 1 84 ? -6.293 -10.416 7.489 1.00 98.69 84 LEU A N 1
ATOM 670 C CA . LEU A 1 84 ? -7.282 -9.998 6.488 1.00 98.69 84 LEU A CA 1
ATOM 671 C C . LEU A 1 84 ? -7.765 -11.176 5.630 1.00 98.69 84 LEU A C 1
ATOM 673 O O . LEU A 1 84 ? -8.959 -11.302 5.364 1.00 98.69 84 LEU A O 1
ATOM 677 N N . ALA A 1 85 ? -6.863 -12.081 5.239 1.00 98.44 85 ALA A N 1
ATOM 678 C CA . ALA A 1 85 ? -7.217 -13.286 4.492 1.00 98.44 85 ALA A CA 1
ATOM 679 C C . ALA A 1 85 ? -8.145 -14.216 5.294 1.00 98.44 85 ALA A C 1
ATOM 681 O O . ALA A 1 85 ? -9.072 -14.793 4.727 1.00 98.44 85 ALA A O 1
ATOM 682 N N . ALA A 1 86 ? -7.931 -14.336 6.609 1.00 98.25 86 ALA A N 1
ATOM 683 C CA . ALA A 1 86 ? -8.782 -15.134 7.492 1.00 98.25 86 ALA A CA 1
ATOM 684 C C . ALA A 1 86 ? -10.199 -14.552 7.663 1.00 98.25 86 ALA A C 1
ATOM 686 O O . ALA A 1 86 ? -11.135 -15.299 7.940 1.00 98.25 86 ALA A O 1
ATOM 687 N N . HIS A 1 87 ? -10.372 -13.245 7.448 1.00 98.38 87 HIS A N 1
ATOM 688 C CA . HIS A 1 87 ? -11.643 -12.529 7.599 1.00 98.38 87 HIS A CA 1
ATOM 689 C C . HIS A 1 87 ? -12.145 -11.970 6.263 1.00 98.38 87 HIS A C 1
ATOM 691 O O . HIS A 1 87 ? -12.689 -10.867 6.195 1.00 98.38 87 HIS A O 1
ATOM 697 N N . ARG A 1 88 ? -11.971 -12.741 5.182 1.00 97.31 88 ARG A N 1
ATOM 698 C CA . ARG A 1 88 ? -12.223 -12.274 3.814 1.00 97.31 88 ARG A CA 1
ATOM 699 C C . ARG A 1 88 ? -13.632 -11.715 3.590 1.00 97.31 88 ARG A C 1
ATOM 701 O O . ARG A 1 88 ? -13.771 -10.735 2.871 1.00 97.31 88 ARG A O 1
ATOM 708 N N . ALA A 1 89 ? -14.642 -12.285 4.250 1.00 97.81 89 ALA A N 1
ATOM 709 C CA . ALA A 1 89 ? -16.016 -11.789 4.179 1.00 97.81 89 ALA A CA 1
ATOM 710 C C . ALA A 1 89 ? -16.123 -10.309 4.588 1.00 97.81 89 ALA A C 1
ATOM 712 O O . ALA A 1 89 ? -16.692 -9.528 3.837 1.00 97.81 89 ALA A O 1
ATOM 713 N N . LEU A 1 90 ? -15.489 -9.913 5.701 1.00 98.06 90 LEU A N 1
ATOM 714 C CA . LEU A 1 90 ? -15.463 -8.518 6.160 1.00 98.06 90 LEU A CA 1
ATOM 715 C C . LEU A 1 90 ? -14.682 -7.622 5.198 1.00 98.06 90 LEU A C 1
ATOM 717 O O . LEU A 1 90 ? -15.062 -6.480 4.959 1.00 98.06 90 LEU A O 1
ATOM 721 N N . VAL A 1 91 ? -13.580 -8.142 4.646 1.00 98.19 91 VAL A N 1
ATOM 722 C CA . VAL A 1 91 ? -12.756 -7.402 3.683 1.00 98.19 91 VAL A CA 1
ATOM 723 C C . VAL A 1 91 ? -13.564 -7.036 2.444 1.00 98.19 91 VAL A C 1
ATOM 725 O O . VAL A 1 91 ? -13.506 -5.897 1.993 1.00 98.19 91 VAL A O 1
ATOM 728 N N . ASP A 1 92 ? -14.359 -7.973 1.934 1.00 96.69 92 ASP A N 1
ATOM 729 C CA . ASP A 1 92 ? -15.144 -7.782 0.717 1.00 96.69 92 ASP A CA 1
ATOM 730 C C . ASP A 1 92 ? -16.349 -6.844 0.892 1.00 96.69 92 ASP A C 1
ATOM 732 O O . ASP A 1 92 ? -16.880 -6.342 -0.103 1.00 96.69 92 ASP A O 1
ATOM 736 N N . GLU A 1 93 ? -16.763 -6.542 2.123 1.00 96.88 93 GLU A N 1
ATOM 737 C CA . GLU A 1 93 ? -17.858 -5.603 2.394 1.00 96.88 93 GLU A CA 1
ATOM 738 C C . GLU A 1 93 ? -17.493 -4.145 2.089 1.00 96.88 93 GLU A C 1
ATOM 740 O O . GLU A 1 93 ? -18.389 -3.326 1.870 1.00 96.88 93 GLU A O 1
ATOM 745 N N . ARG A 1 94 ? -16.197 -3.799 2.066 1.00 94.56 94 ARG A N 1
ATOM 746 C CA . ARG A 1 94 ? -15.739 -2.410 1.937 1.00 94.56 94 ARG A CA 1
ATOM 747 C C . ARG A 1 94 ? -14.589 -2.259 0.946 1.00 94.56 94 ARG A C 1
ATOM 749 O O . ARG A 1 94 ? -13.650 -3.054 0.932 1.00 94.56 94 ARG A O 1
ATOM 756 N N . ASP A 1 95 ? -14.637 -1.194 0.151 1.00 95.44 95 ASP A N 1
ATOM 757 C CA . ASP A 1 95 ? -13.591 -0.903 -0.834 1.00 95.44 95 ASP A CA 1
ATOM 758 C C . ASP A 1 95 ? -12.271 -0.481 -0.167 1.00 95.44 95 ASP A C 1
ATOM 760 O O . ASP A 1 95 ? -11.216 -0.967 -0.565 1.00 95.44 95 ASP A O 1
ATOM 764 N N . ASP A 1 96 ? -12.317 0.319 0.902 1.00 93.69 96 ASP A N 1
ATOM 765 C CA . ASP A 1 96 ? -11.132 0.766 1.653 1.00 93.69 96 ASP A CA 1
ATOM 766 C C . ASP A 1 96 ? -10.346 -0.400 2.283 1.00 93.69 96 ASP A C 1
ATOM 768 O O . ASP A 1 96 ? -9.130 -0.513 2.115 1.00 93.69 96 ASP A O 1
ATOM 772 N N . LEU A 1 97 ? -11.045 -1.328 2.935 1.00 96.38 97 LEU A N 1
ATOM 773 C CA . LEU A 1 97 ? -10.446 -2.527 3.513 1.00 96.38 97 LEU A CA 1
ATOM 774 C C . LEU A 1 97 ? -9.968 -3.510 2.431 1.00 96.38 97 LEU A C 1
ATOM 776 O O . LEU A 1 97 ? -8.916 -4.136 2.583 1.00 96.38 97 LEU A O 1
ATOM 780 N N . THR A 1 98 ? -10.690 -3.621 1.311 1.00 98.19 98 THR A N 1
ATOM 781 C CA . THR A 1 98 ? -10.215 -4.402 0.158 1.00 98.19 98 THR A CA 1
ATOM 782 C C . THR A 1 98 ? -8.911 -3.829 -0.400 1.00 98.19 98 THR A C 1
ATOM 784 O O . THR A 1 98 ? -8.004 -4.594 -0.733 1.00 98.19 98 THR A O 1
ATOM 787 N N . VAL A 1 99 ? -8.769 -2.505 -0.470 1.00 97.25 99 VAL A N 1
ATOM 788 C CA . VAL A 1 99 ? -7.532 -1.861 -0.931 1.00 97.25 99 VAL A CA 1
ATOM 789 C C . VAL A 1 99 ? -6.363 -2.112 0.022 1.00 97.25 99 VAL A C 1
ATOM 791 O O . VAL A 1 99 ? -5.260 -2.377 -0.459 1.00 97.25 99 VAL A O 1
ATOM 794 N N . GLU A 1 100 ? -6.564 -2.110 1.344 1.00 97.56 100 GLU A N 1
ATOM 795 C CA . GLU A 1 100 ? -5.510 -2.517 2.294 1.00 97.56 100 GLU A CA 1
ATOM 796 C C . GLU A 1 100 ? -5.069 -3.966 2.053 1.00 97.56 100 GLU A C 1
ATOM 798 O O . GLU A 1 100 ? -3.872 -4.252 1.981 1.00 97.56 100 GLU A O 1
ATOM 803 N N . TYR A 1 101 ? -6.015 -4.878 1.819 1.00 98.75 101 TYR A N 1
ATOM 804 C CA . TYR A 1 101 ? -5.693 -6.263 1.477 1.00 98.75 101 TYR A CA 1
ATOM 805 C C . TYR A 1 101 ? -4.872 -6.383 0.185 1.00 98.75 101 TYR A C 1
ATOM 807 O O . TYR A 1 101 ? -3.844 -7.062 0.165 1.00 98.75 101 TYR A O 1
ATOM 815 N N . VAL A 1 102 ? -5.283 -5.693 -0.882 1.00 98.75 102 VAL A N 1
ATOM 816 C CA . VAL A 1 102 ? -4.547 -5.646 -2.158 1.00 98.75 102 VAL A CA 1
ATOM 817 C C . VAL A 1 102 ? -3.151 -5.045 -1.968 1.00 98.75 102 VAL A C 1
ATOM 819 O O . VAL A 1 102 ? -2.175 -5.559 -2.516 1.00 98.75 102 VAL A O 1
ATOM 822 N N . THR A 1 103 ? -3.037 -3.997 -1.152 1.00 98.44 103 THR A N 1
ATOM 823 C CA . THR A 1 103 ? -1.755 -3.367 -0.817 1.00 98.44 103 THR A CA 1
ATOM 824 C C . THR A 1 103 ? -0.819 -4.368 -0.149 1.00 98.44 103 THR A C 1
ATOM 826 O O . THR A 1 103 ? 0.333 -4.504 -0.555 1.00 98.44 103 THR A O 1
ATOM 829 N N . LEU A 1 104 ? -1.311 -5.130 0.828 1.00 98.75 104 LEU A N 1
ATOM 830 C CA . LEU A 1 104 ? -0.525 -6.152 1.517 1.00 98.75 104 LEU A CA 1
ATOM 831 C C . LEU A 1 104 ? -0.154 -7.331 0.605 1.00 98.75 104 LEU A C 1
ATOM 833 O O . LEU A 1 104 ? 0.958 -7.852 0.708 1.00 98.75 104 LEU A O 1
ATOM 837 N N . LEU A 1 105 ? -1.028 -7.727 -0.326 1.00 98.81 105 LEU A N 1
ATOM 838 C CA . LEU A 1 105 ? -0.677 -8.697 -1.367 1.00 98.81 105 LEU A CA 1
ATOM 839 C C . LEU A 1 105 ? 0.498 -8.191 -2.213 1.00 98.81 105 LEU A C 1
ATOM 841 O O . LEU A 1 105 ? 1.470 -8.918 -2.401 1.00 98.81 105 LEU A O 1
ATOM 845 N N . ASN A 1 106 ? 0.458 -6.935 -2.664 1.00 98.62 106 ASN A N 1
ATOM 846 C CA . ASN A 1 106 ? 1.565 -6.340 -3.410 1.00 98.62 106 ASN A CA 1
ATOM 847 C C . ASN A 1 106 ? 2.852 -6.252 -2.574 1.00 98.62 106 ASN A C 1
ATOM 849 O O . ASN A 1 106 ? 3.905 -6.678 -3.042 1.00 98.62 106 ASN A O 1
ATOM 853 N N . LEU A 1 107 ? 2.784 -5.775 -1.329 1.00 97.31 107 LEU A N 1
ATOM 854 C CA . LEU A 1 107 ? 3.955 -5.655 -0.448 1.00 97.31 107 LEU A CA 1
ATOM 855 C C . LEU A 1 107 ? 4.619 -7.003 -0.131 1.00 97.31 107 LEU A C 1
ATOM 857 O O . LEU A 1 107 ? 5.824 -7.057 0.099 1.00 97.31 107 LEU A O 1
ATOM 861 N N . THR A 1 108 ? 3.851 -8.093 -0.139 1.00 97.69 108 THR A N 1
ATOM 862 C CA . THR A 1 108 ? 4.347 -9.454 0.129 1.00 97.69 108 THR A CA 1
ATOM 863 C C . THR A 1 108 ? 4.688 -10.241 -1.143 1.00 97.69 108 THR A C 1
ATOM 865 O O . THR A 1 108 ? 4.948 -11.442 -1.078 1.00 97.69 108 THR A O 1
ATOM 868 N N . GLY A 1 109 ? 4.703 -9.588 -2.311 1.00 97.88 109 GLY A N 1
ATOM 869 C CA . GLY A 1 109 ? 5.088 -10.203 -3.586 1.00 97.88 109 GLY A CA 1
ATOM 870 C C . GLY A 1 109 ? 3.978 -10.989 -4.296 1.00 97.88 109 GLY A C 1
ATOM 871 O O . GLY A 1 109 ? 4.207 -11.571 -5.358 1.00 97.88 109 GLY A O 1
ATOM 872 N N . ARG A 1 110 ? 2.756 -11.006 -3.751 1.00 98.69 110 ARG A N 1
ATOM 873 C CA . ARG A 1 110 ? 1.580 -11.725 -4.281 1.00 98.69 110 ARG A CA 1
ATOM 874 C C . ARG A 1 110 ? 0.818 -10.885 -5.317 1.00 98.69 110 ARG A C 1
ATOM 876 O O . ARG A 1 110 ? -0.405 -10.769 -5.283 1.00 98.69 110 ARG A O 1
ATOM 883 N N . HIS A 1 111 ? 1.547 -10.305 -6.270 1.00 98.69 111 HIS A N 1
ATOM 884 C CA . HIS A 1 111 ? 1.019 -9.334 -7.242 1.00 98.69 111 HIS A CA 1
ATOM 885 C C . HIS A 1 111 ? -0.057 -9.902 -8.175 1.00 98.69 111 HIS A C 1
ATOM 887 O O . HIS A 1 111 ? -0.975 -9.189 -8.570 1.00 98.69 111 HIS A O 1
ATOM 893 N N . ALA A 1 112 ? 0.038 -11.185 -8.534 1.00 98.69 112 ALA A N 1
ATOM 894 C CA . ALA A 1 112 ? -0.965 -11.836 -9.375 1.00 98.69 112 ALA A CA 1
ATOM 895 C C . ALA A 1 112 ? -2.330 -11.914 -8.674 1.00 98.69 112 ALA A C 1
ATOM 897 O O . ALA A 1 112 ? -3.355 -11.662 -9.298 1.00 98.69 112 ALA A O 1
ATOM 898 N N . GLU A 1 113 ? -2.337 -12.202 -7.372 1.00 98.69 113 GLU A N 1
ATOM 899 C CA . GLU A 1 113 ? -3.559 -12.242 -6.563 1.00 98.69 113 GLU A CA 1
ATOM 900 C C . GLU A 1 113 ? -4.108 -10.835 -6.323 1.00 98.69 113 GLU A C 1
ATOM 902 O O . GLU A 1 113 ? -5.316 -10.627 -6.384 1.00 98.69 113 GLU A O 1
ATOM 907 N N . ALA A 1 114 ? -3.224 -9.847 -6.130 1.00 98.81 114 ALA A N 1
ATOM 908 C CA . ALA A 1 114 ? -3.620 -8.442 -6.063 1.00 98.81 114 ALA A CA 1
ATOM 909 C C . ALA A 1 114 ? -4.345 -8.021 -7.353 1.00 98.81 114 ALA A C 1
ATOM 911 O O . ALA A 1 114 ? -5.434 -7.448 -7.306 1.00 98.81 114 ALA A O 1
ATOM 912 N N . LEU A 1 115 ? -3.765 -8.358 -8.511 1.00 98.69 115 LEU A N 1
ATOM 913 C CA . LEU A 1 115 ? -4.335 -8.054 -9.820 1.00 98.69 115 LEU A CA 1
ATOM 914 C C . LEU A 1 115 ? -5.667 -8.777 -10.067 1.00 98.69 115 LEU A C 1
ATOM 916 O O . LEU A 1 115 ? -6.556 -8.197 -10.690 1.00 98.69 115 LEU A O 1
ATOM 920 N N . ASP A 1 116 ? -5.825 -10.012 -9.587 1.00 98.50 116 ASP A N 1
ATOM 921 C CA . ASP A 1 116 ? -7.089 -10.747 -9.690 1.00 98.50 116 ASP A CA 1
ATOM 922 C C . ASP A 1 116 ? -8.222 -10.007 -8.966 1.00 98.50 116 ASP A C 1
ATOM 924 O O . ASP A 1 116 ? -9.240 -9.685 -9.579 1.00 98.50 116 ASP A O 1
ATOM 928 N N . VAL A 1 117 ? -8.009 -9.604 -7.708 1.00 98.44 117 VAL A N 1
ATOM 929 C CA . VAL A 1 117 ? -8.991 -8.806 -6.949 1.00 98.44 117 VAL A CA 1
ATOM 930 C C . VAL A 1 117 ? -9.311 -7.494 -7.671 1.00 98.44 117 VAL A C 1
ATOM 932 O O . VAL A 1 117 ? -10.478 -7.139 -7.837 1.00 98.44 117 VAL A O 1
ATOM 935 N N . LEU A 1 118 ? -8.280 -6.795 -8.153 1.00 98.31 118 LEU A N 1
ATOM 936 C CA . LEU A 1 118 ? -8.414 -5.509 -8.842 1.00 98.31 118 LEU A CA 1
ATOM 937 C C . LEU A 1 118 ? -9.134 -5.594 -10.193 1.00 98.31 118 LEU A C 1
ATOM 939 O O . LEU A 1 118 ? -9.591 -4.575 -10.699 1.00 98.31 118 LEU A O 1
ATOM 943 N N . THR A 1 119 ? -9.228 -6.774 -10.803 1.00 97.31 119 THR A N 1
ATOM 944 C CA . THR A 1 119 ? -9.877 -6.952 -12.114 1.00 97.31 119 THR A CA 1
ATOM 945 C C . THR A 1 119 ? -11.224 -7.661 -12.034 1.00 97.31 119 THR A C 1
ATOM 947 O O . THR A 1 119 ? -12.010 -7.564 -12.974 1.00 97.31 119 THR A O 1
ATOM 950 N N . THR A 1 120 ? -11.518 -8.335 -10.920 1.00 97.00 120 THR A N 1
ATOM 951 C CA . THR A 1 120 ? -12.790 -9.035 -10.696 1.00 97.00 120 THR A CA 1
ATOM 952 C C . THR A 1 120 ? -13.786 -8.225 -9.865 1.00 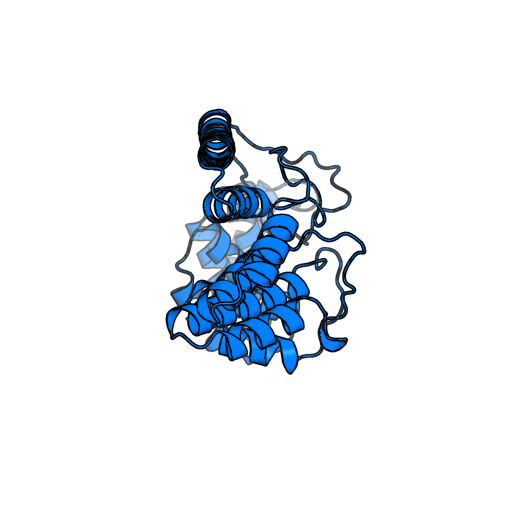97.00 120 THR A C 1
ATOM 954 O O . THR A 1 120 ? -14.994 -8.340 -10.082 1.00 97.00 120 THR A O 1
ATOM 957 N N . ARG A 1 121 ? -13.320 -7.373 -8.941 1.00 96.69 121 ARG A N 1
ATOM 958 C CA . ARG A 1 121 ? -14.180 -6.498 -8.126 1.00 96.69 121 ARG A CA 1
ATOM 959 C C . ARG A 1 121 ? -14.543 -5.205 -8.861 1.00 96.69 121 ARG A C 1
ATOM 961 O O . ARG A 1 121 ? -13.709 -4.617 -9.540 1.00 96.69 121 ARG A O 1
ATOM 968 N N . THR A 1 122 ? -15.772 -4.720 -8.672 1.00 97.31 122 THR A N 1
ATOM 969 C CA . THR A 1 122 ? -16.149 -3.332 -9.002 1.00 97.31 122 THR A CA 1
ATOM 970 C C . THR A 1 122 ? -15.977 -2.453 -7.767 1.00 97.31 122 THR A C 1
ATOM 972 O O . THR A 1 122 ? -16.639 -2.695 -6.758 1.00 97.31 122 THR A O 1
ATOM 975 N N . PHE A 1 123 ? -15.083 -1.472 -7.849 1.00 96.56 123 PHE A N 1
ATOM 976 C CA . PHE A 1 123 ? -14.836 -0.471 -6.813 1.00 96.56 123 PHE A CA 1
ATOM 977 C C . PHE A 1 123 ? -15.740 0.744 -7.021 1.00 96.56 123 PHE A C 1
ATOM 979 O O . PHE A 1 123 ? -16.146 1.046 -8.144 1.00 96.56 123 PHE A O 1
ATOM 986 N N . HIS A 1 124 ? -16.042 1.451 -5.939 1.00 94.00 124 HIS A N 1
ATOM 987 C CA . HIS A 1 124 ? -16.813 2.688 -5.957 1.00 94.00 124 HIS A CA 1
ATOM 988 C C . HIS A 1 124 ? -15.924 3.842 -5.498 1.00 94.00 124 HIS A C 1
ATOM 990 O O . HIS A 1 124 ? -15.110 3.632 -4.608 1.00 94.00 124 HIS A O 1
ATOM 996 N N . PRO A 1 125 ? -16.072 5.063 -6.037 1.00 87.81 125 PRO A N 1
ATOM 997 C CA . PRO A 1 125 ? -15.336 6.218 -5.534 1.00 87.81 125 PRO A CA 1
ATOM 998 C C . PRO A 1 125 ? -15.765 6.570 -4.103 1.00 87.81 125 PRO A C 1
ATOM 1000 O O . PRO A 1 125 ? -16.959 6.563 -3.791 1.00 87.81 125 PRO A O 1
ATOM 1003 N N . TRP A 1 126 ? -14.808 6.950 -3.258 1.00 87.25 126 TRP A N 1
ATOM 1004 C CA . TRP A 1 126 ? -15.057 7.550 -1.945 1.00 87.25 126 TRP A CA 1
ATOM 1005 C C . TRP A 1 126 ? -14.134 8.750 -1.725 1.00 87.25 126 TRP A C 1
ATOM 1007 O O . TRP A 1 126 ? -13.101 8.873 -2.379 1.00 87.25 126 TRP A O 1
ATOM 1017 N N . GLU A 1 127 ? -14.518 9.639 -0.810 1.00 77.31 127 GLU A N 1
ATOM 1018 C CA . GLU A 1 127 ? -13.717 10.811 -0.440 1.00 77.31 127 GLU A CA 1
ATOM 1019 C C . GLU A 1 127 ? -12.378 10.363 0.166 1.00 77.31 127 GLU A C 1
ATOM 1021 O O . GLU A 1 127 ? -12.363 9.652 1.174 1.00 77.31 127 GLU A O 1
ATOM 1026 N N . GLY A 1 128 ? -11.268 10.744 -0.473 1.00 77.94 128 GLY A N 1
ATOM 1027 C CA . GLY A 1 128 ? -9.920 10.312 -0.102 1.00 77.94 128 GLY A CA 1
ATOM 1028 C C . GLY A 1 128 ? -9.457 9.000 -0.753 1.00 77.94 128 GLY A C 1
ATOM 1029 O O . GLY A 1 128 ? -8.328 8.543 -0.552 1.00 77.94 128 GLY A O 1
ATOM 1030 N N . GLY A 1 129 ? -10.309 8.366 -1.557 1.00 83.69 129 GLY A N 1
ATOM 1031 C CA . GLY A 1 129 ? -9.966 7.157 -2.304 1.00 83.69 129 GLY A CA 1
ATOM 1032 C C . GLY A 1 129 ? -9.108 7.395 -3.544 1.00 83.69 129 GLY A C 1
ATOM 1033 O O . GLY A 1 129 ? -8.610 6.432 -4.127 1.00 83.69 129 GLY A O 1
ATOM 1034 N N . GLU A 1 130 ? -8.938 8.650 -3.965 1.00 85.75 130 GLU A N 1
ATOM 1035 C CA . GLU A 1 130 ? -8.355 9.009 -5.254 1.00 85.75 130 GLU A CA 1
ATOM 1036 C C . GLU A 1 130 ? -6.936 8.449 -5.426 1.00 85.75 130 GLU A C 1
ATOM 1038 O O . GLU A 1 130 ? -6.038 8.696 -4.622 1.00 85.75 130 GLU A O 1
ATOM 1043 N N . GLY A 1 131 ? -6.715 7.690 -6.503 1.00 88.56 131 GLY A N 1
ATOM 1044 C CA . GLY A 1 131 ? -5.415 7.110 -6.831 1.00 88.56 131 GLY A CA 1
ATOM 1045 C C . GLY A 1 131 ? -5.079 5.832 -6.063 1.00 88.56 131 GLY A C 1
ATOM 1046 O O . GLY A 1 131 ? -4.108 5.162 -6.418 1.00 88.56 131 GLY A O 1
ATOM 1047 N N . LYS A 1 132 ? -5.852 5.444 -5.040 1.00 91.38 132 LYS A N 1
ATOM 1048 C CA . LYS A 1 132 ? -5.518 4.276 -4.213 1.00 91.38 132 LYS A CA 1
ATOM 1049 C C . LYS A 1 132 ? -5.760 2.968 -4.947 1.00 91.38 132 LYS A C 1
ATOM 1051 O O . LYS A 1 132 ? -4.884 2.103 -4.953 1.00 91.38 132 LYS A O 1
ATOM 1056 N N . VAL A 1 133 ? -6.916 2.817 -5.595 1.00 95.50 133 VAL A N 1
ATOM 1057 C CA . VAL A 1 133 ? -7.239 1.583 -6.327 1.00 95.50 133 VAL A CA 1
ATOM 1058 C C . VAL A 1 133 ? -6.374 1.498 -7.585 1.00 95.50 133 VAL A C 1
ATOM 1060 O O . VAL A 1 133 ? -5.702 0.491 -7.830 1.00 95.50 133 VAL A O 1
ATOM 1063 N N . SER A 1 134 ? -6.343 2.580 -8.369 1.00 94.75 134 SER A N 1
ATOM 1064 C CA . SER A 1 134 ? -5.571 2.631 -9.614 1.00 94.75 134 SER A CA 1
ATOM 1065 C C . SER A 1 134 ? -4.060 2.522 -9.380 1.00 94.75 134 SER A C 1
ATOM 1067 O O . SER A 1 134 ? -3.369 1.840 -10.142 1.00 94.75 134 SER A O 1
ATOM 1069 N N . GLY A 1 135 ? -3.547 3.094 -8.288 1.00 94.19 135 GLY A N 1
ATOM 1070 C CA . GLY A 1 135 ? -2.155 2.956 -7.864 1.00 94.19 135 GLY A CA 1
ATOM 1071 C C . GLY A 1 135 ? -1.768 1.504 -7.588 1.00 94.19 135 GLY A C 1
ATOM 1072 O O . GLY A 1 135 ? -0.752 1.033 -8.103 1.00 94.19 135 GLY A O 1
ATOM 1073 N N . GLN A 1 136 ? -2.607 0.750 -6.867 1.00 97.44 136 GLN A N 1
ATOM 1074 C CA . GLN A 1 136 ? -2.364 -0.677 -6.622 1.00 97.44 136 GLN A CA 1
ATOM 1075 C C . GLN A 1 136 ? -2.435 -1.524 -7.902 1.00 97.44 136 GLN A C 1
ATOM 1077 O O . GLN A 1 136 ? -1.663 -2.475 -8.053 1.00 97.44 136 GLN A O 1
ATOM 1082 N N . TYR A 1 137 ? -3.305 -1.164 -8.849 1.00 98.06 137 TYR A N 1
ATOM 1083 C CA . TYR A 1 137 ? -3.371 -1.797 -10.170 1.00 98.06 137 TYR A CA 1
ATOM 1084 C C . TYR A 1 137 ? -2.104 -1.585 -10.993 1.00 98.06 137 TYR A C 1
ATOM 1086 O O . TYR A 1 137 ? -1.545 -2.547 -11.532 1.00 98.06 137 TYR A O 1
ATOM 1094 N N . VAL A 1 138 ? -1.602 -0.351 -11.044 1.00 96.81 138 VAL A N 1
ATOM 1095 C CA . VAL A 1 138 ? -0.334 -0.050 -11.714 1.00 96.81 138 VAL A CA 1
ATOM 1096 C C . VAL A 1 138 ? 0.824 -0.768 -11.021 1.00 96.81 138 VAL A C 1
ATOM 1098 O O . VAL A 1 138 ? 1.634 -1.390 -11.708 1.00 96.81 138 VAL A O 1
ATOM 1101 N N . ALA A 1 139 ? 0.881 -0.748 -9.685 1.00 96.94 139 ALA A N 1
ATOM 1102 C CA . ALA A 1 139 ? 1.923 -1.426 -8.916 1.00 96.94 139 ALA A CA 1
ATOM 1103 C C . ALA A 1 139 ? 1.960 -2.935 -9.208 1.00 96.94 139 ALA A C 1
ATOM 1105 O O . ALA A 1 139 ? 3.015 -3.459 -9.563 1.00 96.94 139 ALA A O 1
ATOM 1106 N N . ALA A 1 140 ? 0.810 -3.617 -9.160 1.00 98.62 140 ALA A N 1
ATOM 1107 C CA . ALA A 1 140 ? 0.726 -5.050 -9.443 1.00 98.62 140 ALA A CA 1
ATOM 1108 C C . ALA A 1 140 ? 1.230 -5.387 -10.858 1.00 98.62 140 ALA A C 1
ATOM 1110 O O . ALA A 1 140 ? 2.031 -6.305 -11.038 1.00 98.62 140 ALA A O 1
ATOM 1111 N N . LEU A 1 141 ? 0.811 -4.623 -11.872 1.00 98.75 141 LEU A N 1
ATOM 1112 C CA . LEU A 1 141 ? 1.237 -4.844 -13.257 1.00 98.75 141 LEU A CA 1
ATOM 1113 C C . LEU A 1 141 ? 2.724 -4.557 -13.483 1.00 98.75 141 LEU A C 1
ATOM 1115 O O . LEU A 1 141 ? 3.382 -5.308 -14.204 1.00 98.75 141 LEU A O 1
ATOM 1119 N N . VAL A 1 142 ? 3.260 -3.491 -12.885 1.00 98.31 142 VAL A N 1
ATOM 1120 C CA . VAL A 1 142 ? 4.682 -3.137 -12.997 1.00 98.31 142 VAL A CA 1
ATOM 1121 C C . VAL A 1 142 ? 5.559 -4.181 -12.308 1.00 98.31 142 VAL A C 1
ATOM 1123 O O . VAL A 1 142 ? 6.579 -4.574 -12.875 1.00 98.31 142 VAL A O 1
ATOM 1126 N N . GLU A 1 143 ? 5.166 -4.680 -11.137 1.00 98.44 143 GLU A N 1
ATOM 1127 C CA . GLU A 1 143 ? 5.916 -5.730 -10.441 1.00 98.44 143 GLU A CA 1
ATOM 1128 C C . GLU A 1 143 ? 5.863 -7.073 -11.180 1.00 98.44 143 GLU A C 1
ATOM 1130 O O . GLU A 1 143 ? 6.902 -7.704 -11.379 1.00 98.44 143 GLU A O 1
ATOM 1135 N N . LEU A 1 144 ? 4.703 -7.468 -11.717 1.00 98.81 144 LEU A N 1
ATOM 1136 C CA . LEU A 1 144 ? 4.612 -8.633 -12.607 1.00 98.81 144 LEU A CA 1
ATOM 1137 C C . LEU A 1 144 ? 5.470 -8.455 -13.871 1.00 98.81 144 LEU A C 1
ATOM 1139 O O . LEU A 1 144 ? 6.095 -9.407 -14.338 1.00 98.81 144 LEU A O 1
ATOM 1143 N N . ALA A 1 145 ? 5.544 -7.241 -14.424 1.00 98.81 145 ALA A N 1
ATOM 1144 C CA . ALA A 1 145 ? 6.405 -6.960 -15.567 1.00 98.81 145 ALA A CA 1
ATOM 1145 C C . ALA A 1 145 ? 7.891 -7.085 -15.205 1.00 98.81 145 ALA A C 1
ATOM 1147 O O . ALA A 1 145 ? 8.660 -7.630 -15.994 1.00 98.81 145 ALA A O 1
ATOM 1148 N N . LYS A 1 146 ? 8.302 -6.635 -14.012 1.00 98.56 146 LYS A N 1
ATOM 1149 C CA . LYS A 1 146 ? 9.668 -6.836 -13.502 1.00 98.56 146 LYS A CA 1
ATOM 1150 C C . LYS A 1 146 ? 9.990 -8.325 -13.363 1.00 98.56 146 LYS A C 1
ATOM 1152 O O . LYS A 1 146 ? 11.019 -8.749 -13.876 1.00 98.56 146 LYS A O 1
ATOM 1157 N N . GLN A 1 147 ? 9.085 -9.119 -12.787 1.00 98.56 147 GLN A N 1
ATOM 1158 C CA . GLN A 1 147 ? 9.242 -10.577 -12.693 1.00 98.56 147 GLN A CA 1
ATOM 1159 C C . GLN A 1 147 ? 9.389 -11.233 -14.075 1.00 98.56 147 GLN A C 1
ATOM 1161 O O . GLN A 1 147 ? 10.260 -12.079 -14.269 1.00 98.56 147 GLN A O 1
ATOM 1166 N N . ALA A 1 148 ? 8.586 -10.813 -15.058 1.00 98.69 148 ALA A N 1
ATOM 1167 C CA . ALA A 1 148 ? 8.696 -11.300 -16.431 1.00 98.69 148 ALA A CA 1
ATOM 1168 C C . ALA A 1 148 ? 10.041 -10.922 -17.080 1.00 98.69 148 ALA A C 1
ATOM 1170 O O . ALA A 1 148 ? 10.661 -11.761 -17.732 1.00 98.69 148 ALA A O 1
ATOM 1171 N N . LEU A 1 149 ? 10.531 -9.694 -16.866 1.00 98.62 149 LEU A N 1
ATOM 1172 C CA . LEU A 1 149 ? 11.851 -9.262 -17.343 1.00 98.62 149 LEU A CA 1
ATOM 1173 C C . LEU A 1 149 ? 12.983 -10.083 -16.734 1.00 98.62 149 LEU A C 1
ATOM 1175 O O . LEU A 1 149 ? 13.891 -10.492 -17.456 1.00 98.62 149 LEU A O 1
ATOM 1179 N N . ASP A 1 150 ? 12.920 -10.338 -15.431 1.00 97.81 150 ASP A N 1
ATOM 1180 C CA . ASP A 1 150 ? 13.936 -11.112 -14.721 1.00 97.81 150 ASP A CA 1
ATOM 1181 C C . ASP A 1 150 ? 13.916 -12.593 -15.153 1.00 97.81 150 ASP A C 1
ATOM 1183 O O . ASP A 1 150 ? 14.956 -13.250 -15.176 1.00 97.81 150 ASP A O 1
ATOM 1187 N N . ALA A 1 151 ? 12.760 -13.095 -15.603 1.00 98.12 151 ALA A N 1
ATOM 1188 C CA . ALA A 1 151 ? 12.609 -14.401 -16.247 1.00 98.12 151 ALA A CA 1
ATOM 1189 C C . ALA A 1 151 ? 12.996 -14.420 -17.744 1.00 98.12 151 ALA A C 1
ATOM 1191 O O . ALA A 1 151 ? 12.960 -15.477 -18.376 1.00 98.12 151 ALA A O 1
ATOM 1192 N N . GLY A 1 152 ? 13.358 -13.277 -18.333 1.00 98.19 152 GLY A N 1
ATOM 1193 C CA . GLY A 1 152 ? 13.719 -13.164 -19.747 1.00 98.19 152 GLY A CA 1
ATOM 1194 C C . GLY A 1 152 ? 12.534 -13.013 -20.714 1.00 98.19 152 GLY A C 1
ATOM 1195 O O . GLY A 1 152 ? 12.744 -12.931 -21.926 1.00 98.19 152 GLY A O 1
ATOM 1196 N N . ASP A 1 153 ? 11.295 -12.937 -20.221 1.00 98.44 153 ASP A N 1
ATOM 1197 C CA . ASP A 1 153 ? 10.095 -12.767 -21.047 1.00 98.44 153 ASP A CA 1
ATOM 1198 C C . ASP A 1 153 ? 9.751 -11.284 -21.252 1.00 98.44 153 ASP A C 1
ATOM 1200 O O . ASP A 1 153 ? 8.819 -10.711 -20.677 1.00 98.44 153 ASP A O 1
ATOM 1204 N N . ALA A 1 154 ? 10.515 -10.644 -22.137 1.00 98.50 154 ALA A N 1
ATOM 1205 C CA . ALA A 1 154 ? 10.300 -9.248 -22.502 1.00 98.50 154 ALA A CA 1
ATOM 1206 C C . ALA A 1 154 ? 8.920 -8.979 -23.131 1.00 98.50 154 ALA A C 1
ATOM 1208 O O . ALA A 1 154 ? 8.397 -7.869 -23.019 1.00 98.50 154 ALA A O 1
ATOM 1209 N N 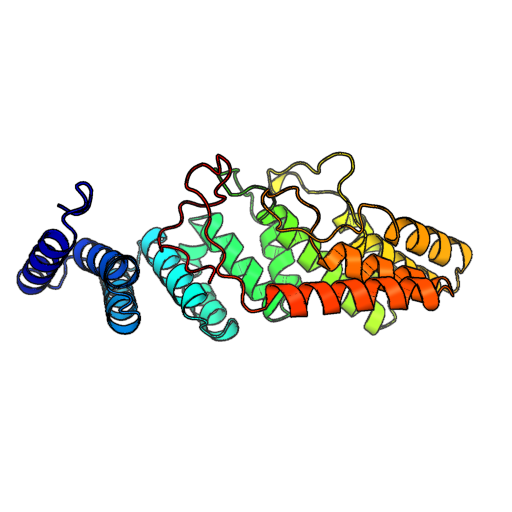. ARG A 1 155 ? 8.317 -9.968 -23.807 1.00 98.38 155 ARG A N 1
ATOM 1210 C CA . ARG A 1 155 ? 7.019 -9.782 -24.472 1.00 98.38 155 ARG A CA 1
ATOM 1211 C C . ARG A 1 155 ? 5.888 -9.747 -23.456 1.00 98.38 155 ARG A C 1
ATOM 1213 O O . ARG A 1 155 ? 5.039 -8.860 -23.546 1.00 98.38 155 ARG A O 1
ATOM 1220 N N . ALA A 1 156 ? 5.898 -10.659 -22.483 1.00 98.56 156 ALA A N 1
ATOM 1221 C CA . ALA A 1 156 ? 4.950 -10.622 -21.376 1.00 98.56 156 ALA A CA 1
ATOM 1222 C C . ALA A 1 156 ? 5.089 -9.320 -20.576 1.00 98.56 156 ALA A C 1
ATOM 1224 O O . ALA A 1 156 ? 4.082 -8.670 -20.289 1.00 98.56 156 ALA A O 1
ATOM 1225 N N . ALA A 1 157 ? 6.324 -8.882 -20.305 1.00 98.75 157 ALA A N 1
ATOM 1226 C CA . ALA A 1 157 ? 6.577 -7.611 -19.634 1.00 98.75 157 ALA A CA 1
ATOM 1227 C C . ALA A 1 157 ? 5.963 -6.420 -20.390 1.00 98.75 157 ALA A C 1
ATOM 1229 O O . ALA A 1 157 ? 5.240 -5.626 -19.794 1.00 98.75 157 ALA A O 1
ATOM 1230 N N . LEU A 1 158 ? 6.182 -6.311 -21.707 1.00 98.75 158 LEU A N 1
ATOM 1231 C CA . LEU A 1 158 ? 5.583 -5.244 -22.519 1.00 98.75 158 LEU A CA 1
ATOM 1232 C C . LEU A 1 158 ? 4.052 -5.273 -22.480 1.00 98.75 158 LEU A C 1
ATOM 1234 O O . LEU A 1 158 ? 3.437 -4.220 -22.338 1.00 98.75 158 LEU A O 1
ATOM 1238 N N . ALA A 1 159 ? 3.430 -6.452 -22.556 1.00 98.56 159 ALA A N 1
ATOM 1239 C CA . ALA A 1 159 ? 1.974 -6.571 -22.489 1.00 98.56 159 ALA A CA 1
ATOM 1240 C C . ALA A 1 159 ? 1.410 -6.071 -21.146 1.00 98.56 159 ALA A C 1
ATOM 1242 O O . ALA A 1 159 ? 0.407 -5.357 -21.121 1.00 98.56 159 ALA A O 1
ATOM 1243 N N . LEU A 1 160 ? 2.068 -6.403 -20.032 1.00 98.75 160 LEU A N 1
ATOM 1244 C CA . LEU A 1 160 ? 1.697 -5.922 -18.696 1.00 98.75 160 LEU A CA 1
ATOM 1245 C C . LEU A 1 160 ? 1.881 -4.404 -18.567 1.00 98.75 160 LEU A C 1
ATOM 1247 O O . LEU A 1 160 ? 1.008 -3.714 -18.043 1.00 98.75 160 LEU A O 1
ATOM 1251 N N . LEU A 1 161 ? 2.982 -3.874 -19.101 1.00 98.50 161 LEU A N 1
ATOM 1252 C CA . LEU A 1 161 ? 3.291 -2.445 -19.059 1.00 98.50 161 LEU A CA 1
ATOM 1253 C C . LEU A 1 161 ? 2.341 -1.616 -19.924 1.00 98.50 161 LEU A C 1
ATOM 1255 O O . LEU A 1 161 ? 1.978 -0.521 -19.515 1.00 98.50 161 LEU A O 1
ATOM 1259 N N . GLU A 1 162 ? 1.895 -2.118 -21.079 1.00 97.25 162 GLU A N 1
ATOM 1260 C CA . GLU A 1 162 ? 0.851 -1.438 -21.857 1.00 97.25 162 GLU A CA 1
ATOM 1261 C C . GLU A 1 162 ? -0.495 -1.454 -21.123 1.00 97.25 162 GLU A C 1
ATOM 1263 O O . GLU A 1 162 ? -1.179 -0.432 -21.088 1.00 97.25 162 GLU A O 1
ATOM 1268 N N . ARG A 1 163 ? -0.851 -2.560 -20.454 1.00 97.19 163 ARG A N 1
ATOM 1269 C CA . ARG A 1 163 ? -2.062 -2.621 -19.616 1.00 97.19 163 ARG A CA 1
ATOM 1270 C C . ARG A 1 163 ? -2.030 -1.619 -18.462 1.00 97.19 163 ARG A C 1
ATOM 1272 O O . ARG A 1 163 ? -3.070 -1.055 -18.141 1.00 97.19 163 ARG A O 1
ATOM 1279 N N . ALA A 1 164 ? -0.864 -1.365 -17.865 1.00 96.44 164 ALA A N 1
ATOM 1280 C CA . ALA A 1 164 ? -0.715 -0.416 -16.755 1.00 96.44 164 ALA A CA 1
ATOM 1281 C C . ALA A 1 164 ? -0.980 1.043 -17.174 1.00 96.44 164 ALA A C 1
ATOM 1283 O O . ALA A 1 164 ? -1.212 1.920 -16.339 1.00 96.44 164 ALA A O 1
ATOM 1284 N N . ARG A 1 165 ? -0.971 1.323 -18.482 1.00 93.75 165 ARG A N 1
ATOM 1285 C CA . ARG A 1 165 ? -1.197 2.669 -19.013 1.00 93.75 165 ARG A CA 1
ATOM 1286 C C . ARG A 1 165 ? -2.676 3.042 -19.075 1.00 93.75 165 ARG A C 1
ATOM 1288 O O . ARG A 1 165 ? -2.977 4.231 -19.141 1.00 93.75 165 ARG A O 1
ATOM 1295 N N . THR A 1 166 ? -3.582 2.070 -18.983 1.00 92.69 166 THR A N 1
ATOM 1296 C CA . THR A 1 166 ? -5.038 2.254 -19.072 1.00 92.69 166 THR A CA 1
ATOM 1297 C C . THR A 1 166 ? -5.742 1.665 -17.856 1.00 92.69 166 THR A C 1
ATOM 1299 O O . THR A 1 166 ? -5.437 0.540 -17.462 1.00 92.69 166 THR A O 1
ATOM 1302 N N . TYR A 1 167 ? -6.700 2.391 -17.282 1.00 93.69 167 TYR A N 1
ATOM 1303 C CA . TYR A 1 167 ? -7.475 1.910 -16.137 1.00 93.69 167 TYR A CA 1
ATOM 1304 C C . TYR A 1 167 ? -8.777 1.273 -16.623 1.00 93.69 167 TYR A C 1
ATOM 1306 O O . TYR A 1 167 ? -9.464 1.890 -17.439 1.00 93.69 167 TYR A O 1
ATOM 1314 N N . PRO A 1 168 ? -9.100 0.043 -16.191 1.00 94.94 168 PRO A N 1
ATOM 1315 C CA . PRO A 1 168 ? -10.387 -0.556 -16.502 1.00 94.94 168 PRO A CA 1
ATOM 1316 C C . PRO A 1 168 ? -11.509 0.114 -15.692 1.00 94.94 168 PRO A C 1
ATOM 1318 O O . PRO A 1 168 ? -11.293 0.579 -14.572 1.00 94.94 168 PRO A O 1
ATOM 1321 N N . ASP A 1 169 ? -12.717 0.149 -16.262 1.00 94.12 169 ASP A N 1
ATOM 1322 C CA . ASP A 1 169 ? -13.863 0.890 -15.707 1.00 94.12 169 ASP A CA 1
ATOM 1323 C C . ASP A 1 169 ? -14.238 0.447 -14.284 1.00 94.12 169 ASP A C 1
ATOM 1325 O O . ASP A 1 169 ? -14.740 1.241 -13.490 1.00 94.12 169 ASP A O 1
ATOM 1329 N N . ASN A 1 170 ? -13.963 -0.814 -13.937 1.00 95.44 170 ASN A N 1
ATOM 1330 C CA . ASN A 1 170 ? -14.268 -1.382 -12.627 1.00 95.44 170 ASN A CA 1
ATOM 1331 C C . ASN A 1 170 ? -13.443 -0.768 -11.482 1.00 95.44 170 ASN A C 1
ATOM 1333 O O . ASN A 1 170 ? -13.801 -0.985 -10.329 1.00 95.44 170 ASN A O 1
ATOM 1337 N N . LEU A 1 171 ? -12.372 -0.017 -11.769 1.00 95.62 171 LEU A N 1
ATOM 1338 C CA . LEU A 1 171 ? -11.634 0.727 -10.739 1.00 95.62 171 LEU A CA 1
ATOM 1339 C C . LEU A 1 171 ? -12.340 2.029 -10.335 1.00 95.62 171 LEU A C 1
ATOM 1341 O O . LEU A 1 171 ? -11.951 2.634 -9.344 1.00 95.62 171 LEU A O 1
ATOM 1345 N N . ALA A 1 172 ? -13.335 2.470 -11.114 1.00 90.50 172 ALA A N 1
ATOM 1346 C CA . ALA A 1 172 ? -14.056 3.731 -10.941 1.00 90.50 172 ALA A CA 1
ATOM 1347 C C . ALA A 1 172 ? -13.165 4.990 -10.877 1.00 90.50 172 ALA A C 1
ATOM 1349 O O . ALA A 1 172 ? -13.568 6.025 -10.347 1.00 90.50 172 ALA A O 1
ATOM 1350 N N . GLU A 1 173 ? -11.977 4.926 -11.483 1.00 88.62 173 GLU A N 1
ATOM 1351 C CA . GLU A 1 173 ? -11.017 6.026 -11.560 1.00 88.62 173 GLU A CA 1
ATOM 1352 C C . GLU A 1 173 ? -10.552 6.259 -13.003 1.00 88.62 173 GLU A C 1
ATOM 1354 O O . GLU A 1 173 ? -10.230 5.329 -13.745 1.00 88.62 173 GLU A O 1
ATOM 1359 N N . GLY A 1 174 ? -10.475 7.533 -13.393 1.00 86.25 174 GLY A N 1
ATOM 1360 C CA . GLY A 1 174 ? -9.935 7.957 -14.681 1.00 86.25 174 GLY A CA 1
ATOM 1361 C C . GLY A 1 174 ? -8.469 8.361 -14.569 1.00 86.25 174 GLY A C 1
ATOM 1362 O O . GLY A 1 174 ? -8.054 9.001 -13.605 1.00 86.25 174 GLY A O 1
ATOM 1363 N N . LYS A 1 175 ? -7.672 8.039 -15.589 1.00 87.38 175 LYS A N 1
ATOM 1364 C CA . LYS A 1 175 ? -6.274 8.471 -15.637 1.00 87.38 175 LYS A CA 1
ATOM 1365 C C . LYS A 1 175 ? -6.158 9.931 -16.073 1.00 87.38 175 LYS A C 1
ATOM 1367 O O . LYS A 1 175 ? -6.688 10.312 -17.116 1.00 87.38 175 LYS A O 1
ATOM 1372 N N . LEU A 1 176 ? -5.423 10.733 -15.303 1.00 83.81 176 LEU A N 1
ATOM 1373 C CA . LEU A 1 176 ? -5.193 12.145 -15.610 1.00 83.81 176 LEU A CA 1
ATOM 1374 C C . LEU A 1 176 ? -4.317 12.326 -16.857 1.00 83.81 176 LEU A C 1
ATOM 1376 O O . LEU A 1 176 ? -3.313 11.634 -17.056 1.00 83.81 176 LEU A O 1
ATOM 1380 N N . ALA A 1 177 ? -4.666 13.316 -17.681 1.00 79.44 177 ALA A N 1
ATOM 1381 C CA . ALA A 1 177 ? -3.834 13.728 -18.802 1.00 79.44 177 ALA A CA 1
ATOM 1382 C C . ALA A 1 177 ? -2.509 14.310 -18.281 1.00 79.44 177 ALA A C 1
ATOM 1384 O O . ALA A 1 177 ? -2.506 15.259 -17.502 1.00 79.44 177 ALA A O 1
ATOM 1385 N N . GLY A 1 178 ? -1.382 13.746 -18.720 1.00 78.25 178 GLY A N 1
ATOM 1386 C CA . GLY A 1 178 ? -0.050 14.180 -18.285 1.00 78.25 178 GLY A CA 1
ATOM 1387 C C . GLY A 1 178 ? 0.485 13.483 -17.030 1.00 78.25 178 GLY A C 1
ATOM 1388 O O . GLY A 1 178 ? 1.554 13.873 -16.556 1.00 78.25 178 GLY A O 1
ATOM 1389 N N . ALA A 1 179 ? -0.204 12.448 -16.526 1.00 80.81 179 ALA A N 1
ATOM 1390 C CA . ALA A 1 179 ? 0.331 11.574 -15.484 1.00 80.81 179 ALA A CA 1
ATOM 1391 C C . ALA A 1 179 ? 1.723 11.058 -15.884 1.00 80.81 179 ALA A C 1
ATOM 1393 O O . ALA A 1 179 ? 1.917 10.550 -16.992 1.00 80.81 179 ALA A O 1
ATOM 1394 N N . GLN A 1 180 ? 2.697 11.230 -14.993 1.00 83.38 180 GLN A N 1
ATOM 1395 C CA . GLN A 1 180 ? 4.071 10.805 -15.231 1.00 83.38 180 GLN A CA 1
ATOM 1396 C C . GLN A 1 180 ? 4.179 9.286 -15.036 1.00 83.38 180 GLN A C 1
ATOM 1398 O O . GLN A 1 180 ? 3.808 8.754 -13.994 1.00 83.38 180 GLN A O 1
ATOM 1403 N N . GLU A 1 181 ? 4.666 8.576 -16.057 1.00 91.00 181 GLU A N 1
ATOM 1404 C CA . GLU A 1 181 ? 4.717 7.107 -16.097 1.00 91.00 181 GLU A CA 1
ATOM 1405 C C . GLU A 1 181 ? 6.164 6.583 -16.108 1.00 91.00 181 GLU A C 1
ATOM 1407 O O . GLU A 1 181 ? 6.476 5.591 -16.772 1.00 91.00 181 GLU A O 1
ATOM 1412 N N . ASN A 1 182 ? 7.085 7.269 -15.422 1.00 94.75 182 ASN A N 1
ATOM 1413 C CA . ASN A 1 182 ? 8.530 7.023 -15.522 1.00 94.75 182 ASN A CA 1
ATOM 1414 C C . ASN A 1 182 ? 8.893 5.564 -15.239 1.00 94.75 182 ASN A C 1
ATOM 1416 O O . ASN A 1 182 ? 9.669 4.977 -15.994 1.00 94.75 182 ASN A O 1
ATOM 1420 N N . ALA A 1 183 ? 8.276 4.963 -14.216 1.00 94.94 183 ALA A N 1
ATOM 1421 C CA . ALA A 1 183 ? 8.431 3.549 -13.892 1.00 94.94 183 ALA A CA 1
ATOM 1422 C C . ALA A 1 183 ? 8.070 2.643 -15.080 1.00 94.94 183 ALA A C 1
ATOM 1424 O O . ALA A 1 183 ? 8.870 1.806 -15.498 1.00 94.94 183 ALA A O 1
ATOM 1425 N N . ILE A 1 184 ? 6.893 2.856 -15.679 1.00 97.00 184 ILE A N 1
ATOM 1426 C CA . ILE A 1 184 ? 6.405 2.078 -16.824 1.00 97.00 184 ILE A CA 1
ATOM 1427 C C . ILE A 1 184 ? 7.354 2.251 -18.015 1.00 97.00 184 ILE A C 1
ATOM 1429 O O . ILE A 1 184 ? 7.779 1.271 -18.626 1.00 97.00 184 ILE A O 1
ATOM 1433 N N . HIS A 1 185 ? 7.734 3.489 -18.335 1.00 97.81 185 HIS A N 1
ATOM 1434 C CA . HIS A 1 185 ? 8.642 3.789 -19.440 1.00 97.81 185 HIS A CA 1
ATOM 1435 C C . HIS A 1 185 ? 10.033 3.176 -19.251 1.00 97.81 185 HIS A C 1
ATOM 1437 O O . HIS A 1 185 ? 10.590 2.624 -20.201 1.00 97.81 185 HIS A O 1
ATOM 1443 N N . TYR A 1 186 ? 10.572 3.205 -18.033 1.00 98.31 186 TYR A N 1
ATOM 1444 C CA . TYR A 1 186 ? 11.863 2.602 -17.729 1.00 98.31 186 TYR A CA 1
ATOM 1445 C C . TYR A 1 186 ? 11.828 1.080 -17.914 1.00 98.31 186 TYR A C 1
ATOM 1447 O O . TYR A 1 186 ? 12.699 0.518 -18.584 1.00 98.31 186 TYR A O 1
ATOM 1455 N N . GLN A 1 187 ? 10.792 0.407 -17.400 1.00 98.62 187 GLN A N 1
ATOM 1456 C CA . GLN A 1 187 ? 10.643 -1.039 -17.590 1.00 98.62 187 GLN A CA 1
ATOM 1457 C C . GLN A 1 187 ? 10.410 -1.404 -19.067 1.00 98.62 187 GLN A C 1
ATOM 1459 O O . GLN A 1 187 ? 10.953 -2.404 -19.536 1.00 98.62 187 GLN A O 1
ATOM 1464 N N . ARG A 1 188 ? 9.695 -0.574 -19.846 1.00 98.62 188 ARG A N 1
ATOM 1465 C CA . ARG A 1 188 ? 9.566 -0.760 -21.308 1.00 98.62 188 ARG A CA 1
ATOM 1466 C C . ARG A 1 188 ? 10.927 -0.663 -21.995 1.00 98.62 188 ARG A C 1
ATOM 1468 O O . ARG A 1 188 ? 11.233 -1.486 -22.852 1.00 98.62 188 ARG A O 1
ATOM 1475 N N . GLY A 1 189 ? 11.768 0.288 -21.583 1.00 98.56 189 GLY A N 1
ATOM 1476 C CA . GLY A 1 189 ? 13.141 0.407 -22.074 1.00 98.56 189 GLY A CA 1
ATOM 1477 C C . GLY A 1 189 ? 13.975 -0.845 -21.799 1.00 98.56 189 GLY A C 1
ATOM 1478 O O . GLY A 1 189 ? 14.620 -1.360 -22.713 1.00 98.56 189 GLY A O 1
ATOM 1479 N N . ARG A 1 190 ? 13.890 -1.405 -20.580 1.00 98.69 190 ARG A N 1
ATOM 1480 C CA . ARG A 1 190 ? 14.512 -2.702 -20.245 1.00 98.69 190 ARG A CA 1
ATOM 1481 C C . ARG A 1 190 ? 13.993 -3.833 -21.136 1.00 98.69 190 ARG A C 1
ATOM 1483 O O . ARG A 1 190 ? 14.792 -4.626 -21.627 1.00 98.69 190 ARG A O 1
ATOM 1490 N N . ALA A 1 191 ? 12.683 -3.893 -21.373 1.00 98.69 191 ALA A N 1
ATOM 1491 C CA . ALA A 1 191 ? 12.070 -4.919 -22.211 1.00 98.69 191 ALA A CA 1
ATOM 1492 C C . ALA A 1 191 ? 12.558 -4.856 -23.667 1.00 98.69 191 ALA A C 1
ATOM 1494 O O . ALA A 1 191 ? 12.960 -5.872 -24.231 1.00 98.69 191 ALA A O 1
ATOM 1495 N N . PHE A 1 192 ? 12.585 -3.665 -24.271 1.00 98.69 192 PHE A N 1
ATOM 1496 C CA . PHE A 1 192 ? 13.097 -3.490 -25.633 1.00 98.69 192 PHE A CA 1
ATOM 1497 C C . PHE A 1 192 ? 14.596 -3.781 -25.738 1.00 98.69 192 PHE A C 1
ATOM 1499 O O . PHE A 1 192 ? 15.026 -4.405 -26.707 1.00 98.69 192 PHE A O 1
ATOM 1506 N N . ALA A 1 193 ? 15.386 -3.410 -24.724 1.00 98.06 193 ALA A N 1
ATOM 1507 C CA . ALA A 1 193 ? 16.805 -3.753 -24.676 1.00 98.06 193 ALA A CA 1
ATOM 1508 C C . ALA A 1 193 ? 17.016 -5.277 -24.647 1.00 98.06 193 ALA A C 1
ATOM 1510 O O . ALA A 1 193 ? 17.856 -5.792 -25.382 1.00 98.06 193 ALA A O 1
ATOM 1511 N N . LEU A 1 194 ? 16.209 -6.004 -23.867 1.00 97.94 194 LEU A N 1
ATOM 1512 C CA . LEU A 1 194 ? 16.230 -7.468 -23.805 1.00 97.94 194 LEU A CA 1
ATOM 1513 C C . LEU A 1 194 ? 15.803 -8.126 -25.133 1.00 97.94 194 LEU A C 1
ATOM 1515 O O . LEU A 1 194 ? 16.311 -9.187 -25.484 1.00 97.94 194 LEU A O 1
ATOM 1519 N N . LEU A 1 195 ? 14.924 -7.478 -25.904 1.00 98.06 195 LEU A N 1
ATOM 1520 C CA . LEU A 1 195 ? 14.554 -7.900 -27.264 1.00 98.06 195 LEU A CA 1
ATOM 1521 C C . LEU A 1 195 ? 15.611 -7.566 -28.329 1.00 98.06 195 LEU A C 1
ATOM 1523 O O . LEU A 1 195 ? 15.449 -7.968 -29.481 1.00 98.06 195 LEU A O 1
ATOM 1527 N N . GLY A 1 196 ? 16.674 -6.839 -27.975 1.00 97.75 196 GLY A N 1
ATOM 1528 C CA . GLY A 1 196 ? 17.693 -6.395 -28.923 1.00 97.75 196 GLY A CA 1
ATOM 1529 C C . GLY A 1 196 ? 17.251 -5.231 -29.815 1.00 97.75 196 GLY A C 1
ATOM 1530 O O . GLY A 1 196 ? 17.818 -5.062 -30.893 1.00 97.75 196 GLY A O 1
ATOM 1531 N N . ASP A 1 197 ? 16.269 -4.428 -29.386 1.00 97.88 197 ASP A N 1
ATOM 1532 C CA . ASP A 1 197 ? 15.828 -3.216 -30.089 1.00 97.88 197 ASP A CA 1
ATOM 1533 C C . ASP A 1 197 ? 16.346 -1.945 -29.381 1.00 97.88 197 ASP A C 1
ATOM 1535 O O . ASP A 1 197 ? 15.673 -1.379 -28.510 1.00 97.88 197 ASP A O 1
ATOM 1539 N N . PRO A 1 198 ? 17.555 -1.462 -29.728 1.00 96.62 198 PRO A N 1
ATOM 1540 C CA . PRO A 1 198 ? 18.146 -0.293 -29.082 1.00 96.62 198 PRO A CA 1
ATOM 1541 C C . PRO A 1 198 ? 17.432 1.017 -29.436 1.00 96.62 198 PRO A C 1
ATOM 1543 O O . PRO A 1 198 ? 17.600 2.012 -28.728 1.00 96.62 198 PRO A O 1
ATOM 1546 N N . VAL A 1 199 ? 16.660 1.058 -30.527 1.00 98.31 199 VAL A N 1
ATOM 1547 C CA . VAL A 1 199 ? 15.941 2.269 -30.940 1.00 98.31 199 VAL A CA 1
ATOM 1548 C C . VAL A 1 199 ? 14.764 2.487 -29.999 1.00 98.31 199 VAL A C 1
ATOM 1550 O O . VAL A 1 199 ? 14.695 3.534 -29.348 1.00 98.31 199 VAL A O 1
ATOM 1553 N N . LEU A 1 200 ? 13.907 1.473 -29.856 1.00 98.25 200 LEU A N 1
ATOM 1554 C CA . LEU A 1 200 ? 12.750 1.534 -28.963 1.00 98.25 200 LEU A CA 1
ATOM 1555 C C . LEU A 1 200 ? 13.160 1.582 -27.489 1.00 98.25 200 LEU A C 1
ATOM 1557 O O . LEU A 1 200 ? 12.535 2.297 -26.704 1.00 98.25 200 LEU A O 1
ATOM 1561 N N . ALA A 1 201 ? 14.247 0.901 -27.109 1.00 98.56 201 ALA A N 1
ATOM 1562 C CA . ALA A 1 201 ? 14.779 0.987 -25.751 1.00 98.56 201 ALA A CA 1
ATOM 1563 C C . ALA A 1 201 ? 15.153 2.429 -25.385 1.00 98.56 201 ALA A C 1
ATOM 1565 O O . ALA A 1 201 ? 14.683 2.967 -24.383 1.00 98.56 201 ALA A O 1
ATOM 1566 N N . ASN A 1 202 ? 15.943 3.090 -26.237 1.00 98.50 202 ASN A N 1
ATOM 1567 C CA . ASN A 1 202 ? 16.371 4.465 -26.000 1.00 98.50 202 ASN A CA 1
ATOM 1568 C C . ASN A 1 202 ? 15.213 5.468 -26.075 1.00 98.50 202 ASN A C 1
ATOM 1570 O O . ASN A 1 202 ? 15.240 6.483 -25.382 1.00 98.50 202 ASN A O 1
ATOM 1574 N N . GLU A 1 203 ? 14.200 5.232 -26.909 1.00 98.31 203 GLU A N 1
ATOM 1575 C CA . GLU A 1 203 ? 12.982 6.046 -26.907 1.00 98.31 203 GLU A CA 1
ATOM 1576 C C . GLU A 1 203 ? 12.240 5.935 -25.570 1.00 98.31 203 GLU A C 1
ATOM 1578 O O . GLU A 1 203 ? 11.939 6.955 -24.945 1.00 98.31 203 GLU A O 1
ATOM 1583 N N . ALA A 1 204 ? 12.019 4.712 -25.087 1.00 98.19 204 ALA A N 1
ATOM 1584 C CA . ALA A 1 204 ? 11.354 4.464 -23.815 1.00 98.19 204 ALA A CA 1
ATOM 1585 C C . ALA A 1 204 ? 12.141 5.045 -22.627 1.00 98.19 204 ALA A C 1
ATOM 1587 O O . ALA A 1 204 ? 11.554 5.715 -21.778 1.00 98.19 204 ALA A O 1
ATOM 1588 N N . PHE A 1 205 ? 13.471 4.907 -22.600 1.00 98.50 205 PHE A N 1
ATOM 1589 C CA . PHE A 1 205 ? 14.290 5.549 -21.569 1.00 98.50 205 PHE A CA 1
ATOM 1590 C C . PHE A 1 205 ? 14.197 7.081 -21.621 1.00 98.50 205 PHE A C 1
ATOM 1592 O O . PHE A 1 205 ? 14.071 7.709 -20.577 1.00 98.50 205 PHE A O 1
ATOM 1599 N N . ARG A 1 206 ? 14.165 7.710 -22.805 1.00 97.94 206 ARG A N 1
ATOM 1600 C CA . ARG A 1 206 ? 13.956 9.171 -22.912 1.00 97.94 206 ARG A CA 1
ATOM 1601 C C . ARG A 1 206 ? 12.574 9.620 -22.437 1.00 97.94 206 ARG A C 1
ATOM 1603 O O . ARG A 1 206 ? 12.428 10.760 -22.004 1.00 97.94 206 ARG A O 1
ATOM 1610 N N . LEU A 1 207 ? 11.551 8.772 -22.541 1.00 96.12 207 LEU A N 1
ATOM 1611 C CA . LEU A 1 207 ? 10.249 9.048 -21.928 1.00 96.12 207 LEU A CA 1
ATOM 1612 C C . LEU A 1 207 ? 10.346 8.981 -20.399 1.00 96.12 207 LEU A C 1
ATOM 1614 O O . LEU A 1 207 ? 9.819 9.859 -19.724 1.00 96.12 207 LEU A O 1
ATOM 1618 N N . ALA A 1 208 ? 11.093 8.012 -19.864 1.00 96.31 208 ALA A N 1
ATOM 1619 C CA . ALA A 1 208 ? 11.326 7.857 -18.428 1.00 96.31 208 ALA A CA 1
ATOM 1620 C C . ALA A 1 208 ? 12.176 8.974 -17.789 1.00 96.31 208 ALA A C 1
ATOM 1622 O O . ALA A 1 208 ? 12.210 9.072 -16.566 1.00 96.31 208 ALA A O 1
ATOM 1623 N N . THR A 1 209 ? 12.840 9.830 -18.575 1.00 94.88 209 THR A N 1
ATOM 1624 C CA . THR A 1 209 ? 13.563 11.015 -18.066 1.00 94.88 209 THR A CA 1
ATOM 1625 C C . THR A 1 209 ? 12.703 12.283 -17.998 1.00 94.88 209 THR A C 1
ATOM 1627 O O . THR A 1 209 ? 13.221 13.340 -17.656 1.00 94.88 209 THR A O 1
ATOM 1630 N N . ARG A 1 210 ? 11.428 12.239 -18.408 1.00 92.00 210 ARG A N 1
ATOM 1631 C CA . ARG A 1 210 ? 10.539 13.419 -18.417 1.00 92.00 210 ARG A CA 1
ATOM 1632 C C . ARG A 1 210 ? 9.901 13.653 -17.039 1.00 92.00 210 ARG A C 1
ATOM 1634 O O . ARG A 1 210 ? 9.941 12.775 -16.181 1.00 92.00 210 ARG A O 1
ATOM 1641 N N . GLY A 1 211 ? 9.306 14.828 -16.851 1.00 86.19 211 GLY A N 1
ATOM 1642 C CA . GLY A 1 211 ? 8.658 15.229 -15.597 1.00 86.19 211 GLY A CA 1
ATOM 1643 C C . GLY A 1 211 ? 9.533 16.144 -14.745 1.00 86.19 211 GLY A C 1
ATOM 1644 O O . GLY A 1 211 ? 10.641 16.503 -15.150 1.00 86.19 211 GLY A O 1
ATOM 1645 N N . SER A 1 212 ? 9.018 16.544 -13.582 1.00 82.88 212 SER A N 1
ATOM 1646 C CA . SER A 1 212 ? 9.807 17.321 -12.629 1.00 82.88 212 SER A CA 1
ATOM 1647 C C . SER A 1 212 ? 10.864 16.425 -11.983 1.00 82.88 212 SER A C 1
ATOM 1649 O O . SER A 1 212 ? 10.643 15.225 -11.796 1.00 82.88 212 SER A O 1
ATOM 1651 N N . ALA A 1 213 ? 12.018 17.013 -11.679 1.00 76.19 213 ALA A N 1
ATOM 1652 C CA . ALA A 1 213 ? 13.042 16.423 -10.821 1.00 76.19 213 ALA A CA 1
ATOM 1653 C C . ALA A 1 213 ? 13.093 17.126 -9.451 1.00 76.19 213 ALA A C 1
ATOM 1655 O O . ALA A 1 213 ? 13.956 16.817 -8.636 1.00 76.19 213 ALA A O 1
ATOM 1656 N N . GLU A 1 214 ? 12.206 18.095 -9.204 1.00 77.19 214 GLU A N 1
ATOM 1657 C CA . GLU A 1 214 ? 12.133 18.796 -7.925 1.00 77.19 214 GLU A CA 1
ATOM 1658 C C . GLU A 1 214 ? 11.609 17.851 -6.842 1.00 77.19 214 GLU A C 1
ATOM 1660 O O . GLU A 1 214 ? 10.573 17.208 -7.011 1.00 77.19 214 GLU A O 1
ATOM 1665 N N . LEU A 1 215 ? 12.345 17.771 -5.733 1.00 77.31 215 LEU A N 1
ATOM 1666 C CA . LEU A 1 215 ? 11.939 17.026 -4.548 1.00 77.31 215 LEU A CA 1
ATOM 1667 C C . LEU A 1 215 ? 11.209 17.974 -3.601 1.00 77.31 215 LEU A C 1
ATOM 1669 O O . LEU A 1 215 ? 11.735 19.024 -3.229 1.00 77.31 215 LEU A O 1
ATOM 1673 N N . GLY A 1 216 ? 9.999 17.594 -3.217 1.00 70.12 216 GLY A N 1
ATOM 1674 C CA . GLY A 1 216 ? 9.174 18.312 -2.258 1.00 70.12 216 GLY A CA 1
ATOM 1675 C C . GLY A 1 216 ? 8.243 17.347 -1.538 1.00 70.12 216 GLY A C 1
ATOM 1676 O O . GLY A 1 216 ? 8.086 16.198 -1.956 1.00 70.12 216 GLY A O 1
ATOM 1677 N N . ALA A 1 217 ? 7.625 17.816 -0.455 1.00 64.38 217 ALA A N 1
ATOM 1678 C CA . ALA A 1 217 ? 6.569 17.060 0.201 1.00 64.38 217 ALA A CA 1
ATOM 1679 C C . ALA A 1 217 ? 5.424 16.833 -0.799 1.00 64.38 217 ALA A C 1
ATOM 1681 O O . ALA A 1 217 ? 4.927 17.793 -1.387 1.00 64.38 217 ALA A O 1
ATOM 1682 N N . ALA A 1 218 ? 5.018 15.576 -0.991 1.00 62.62 218 ALA A N 1
ATOM 1683 C CA . ALA A 1 218 ? 3.807 15.250 -1.733 1.00 62.62 218 ALA A CA 1
ATOM 1684 C C . ALA A 1 218 ? 2.603 15.644 -0.863 1.00 62.62 218 ALA A C 1
ATOM 1686 O O . ALA A 1 218 ? 2.244 14.937 0.077 1.00 62.62 218 ALA A O 1
ATOM 1687 N N . LEU A 1 219 ? 2.045 16.824 -1.122 1.00 60.41 219 LEU A N 1
ATOM 1688 C CA . LEU A 1 219 ? 0.942 17.416 -0.363 1.00 60.41 219 LEU A CA 1
ATOM 1689 C C . LEU A 1 219 ? -0.422 17.055 -0.968 1.00 60.41 219 LEU A C 1
ATOM 1691 O O . LEU A 1 219 ? -1.431 17.074 -0.262 1.00 60.41 219 LEU A O 1
ATOM 1695 N N . TYR A 1 220 ? -0.453 16.710 -2.256 1.00 62.78 220 TYR A N 1
ATOM 1696 C CA . TYR A 1 220 ? -1.653 16.340 -2.999 1.00 62.78 220 TYR A CA 1
ATOM 1697 C C . TYR A 1 220 ? -1.533 14.943 -3.615 1.00 62.78 220 TYR A C 1
ATOM 1699 O O . TYR A 1 220 ? -0.451 14.498 -3.989 1.00 62.78 220 TYR A O 1
ATOM 1707 N N . TYR A 1 221 ? -2.668 14.257 -3.788 1.00 58.62 221 TYR A N 1
ATOM 1708 C CA . TYR A 1 221 ? -2.716 12.897 -4.350 1.00 58.62 221 TYR A CA 1
ATOM 1709 C C . TYR A 1 221 ? -2.175 12.803 -5.790 1.00 58.62 221 TYR A C 1
ATOM 1711 O O . TYR A 1 221 ? -1.812 11.726 -6.255 1.00 58.62 221 TYR A O 1
ATOM 1719 N N . ASN A 1 222 ? -2.144 13.925 -6.514 1.00 61.19 222 ASN A N 1
ATOM 1720 C CA . ASN A 1 222 ? -1.634 14.034 -7.877 1.00 61.19 222 ASN A CA 1
ATOM 1721 C C . ASN A 1 222 ? -0.205 14.601 -7.948 1.00 61.19 222 ASN A C 1
ATOM 1723 O O . ASN A 1 222 ? 0.285 14.827 -9.060 1.00 61.19 222 ASN A O 1
ATOM 1727 N N . ASP A 1 223 ? 0.440 14.861 -6.808 1.00 67.81 223 ASP A N 1
ATOM 1728 C CA . ASP A 1 223 ? 1.849 15.244 -6.785 1.00 67.81 223 ASP A CA 1
ATOM 1729 C C . ASP A 1 223 ? 2.706 14.082 -7.282 1.00 67.81 223 ASP A C 1
ATOM 1731 O O . ASP A 1 223 ? 2.406 12.908 -7.059 1.00 67.81 223 ASP A O 1
ATOM 1735 N N . GLN A 1 224 ? 3.776 14.413 -8.004 1.00 66.81 224 GLN A N 1
ATOM 1736 C CA . GLN A 1 224 ? 4.663 13.405 -8.562 1.00 66.81 224 GLN A CA 1
ATOM 1737 C C . GLN A 1 224 ? 5.417 12.710 -7.420 1.00 66.81 224 GLN A C 1
ATOM 1739 O O . GLN A 1 224 ? 6.176 13.374 -6.711 1.00 66.81 224 GLN A O 1
ATOM 1744 N N . PRO A 1 225 ? 5.274 11.384 -7.264 1.00 72.50 225 PRO A N 1
ATOM 1745 C CA . PRO A 1 225 ? 5.976 10.678 -6.208 1.00 72.50 225 PRO A CA 1
ATOM 1746 C C . PRO A 1 225 ? 7.502 10.727 -6.423 1.00 72.50 225 PRO A C 1
ATOM 1748 O O . PRO A 1 225 ? 7.959 10.632 -7.575 1.00 72.50 225 PRO A O 1
ATOM 1751 N N . PRO A 1 226 ? 8.317 10.859 -5.359 1.00 75.06 226 PRO A N 1
ATOM 1752 C CA . PRO A 1 226 ? 9.771 10.992 -5.471 1.00 75.06 226 PRO A CA 1
ATOM 1753 C C . PRO A 1 226 ? 10.435 9.775 -6.136 1.00 75.06 226 PRO A C 1
ATOM 1755 O O . PRO A 1 226 ? 11.479 9.908 -6.776 1.00 75.06 226 PRO A O 1
ATOM 1758 N N . GLU A 1 227 ? 9.819 8.592 -6.095 1.00 78.38 227 GLU A N 1
ATOM 1759 C CA . GLU A 1 227 ? 10.294 7.411 -6.818 1.00 78.38 227 GLU A CA 1
ATOM 1760 C C . GLU A 1 227 ? 10.325 7.600 -8.343 1.00 78.38 227 GLU A C 1
ATOM 1762 O O . GLU A 1 227 ? 11.123 6.955 -9.026 1.00 78.38 227 GLU A O 1
ATOM 1767 N N . MET A 1 228 ? 9.536 8.517 -8.911 1.00 86.94 228 MET A N 1
ATOM 1768 C CA . MET A 1 228 ? 9.619 8.829 -10.343 1.00 86.94 228 MET A CA 1
ATOM 1769 C C . MET A 1 228 ? 10.965 9.470 -10.699 1.00 86.94 228 MET A C 1
ATOM 1771 O O . MET A 1 228 ? 11.495 9.218 -11.784 1.00 86.94 228 MET A O 1
ATOM 1775 N N . VAL A 1 229 ? 11.560 10.225 -9.770 1.00 90.44 229 VAL A N 1
ATOM 1776 C CA . VAL A 1 229 ? 12.897 10.822 -9.912 1.00 90.44 229 VAL A CA 1
ATOM 1777 C C . VAL A 1 229 ? 13.981 9.738 -9.907 1.00 90.44 229 VAL A C 1
ATOM 1779 O O . VAL A 1 229 ? 14.924 9.798 -10.699 1.00 90.44 229 VAL A O 1
ATOM 1782 N N . LEU A 1 230 ? 13.813 8.671 -9.115 1.00 92.81 230 LEU A N 1
ATOM 1783 C CA . LEU A 1 230 ? 14.699 7.503 -9.176 1.00 92.81 230 LEU A CA 1
ATOM 1784 C C . LEU A 1 230 ? 14.686 6.865 -10.576 1.00 92.81 230 LEU A C 1
ATOM 1786 O O . LEU A 1 230 ? 15.743 6.553 -11.127 1.00 92.81 230 LEU A O 1
ATOM 1790 N N . TYR A 1 231 ? 13.512 6.719 -11.196 1.00 95.38 231 TYR A N 1
ATOM 1791 C CA . TYR A 1 231 ? 13.418 6.189 -12.561 1.00 95.38 231 TYR A CA 1
ATOM 1792 C C . TYR A 1 231 ? 14.056 7.104 -13.615 1.00 95.38 231 TYR A C 1
ATOM 1794 O O . TYR A 1 231 ? 14.607 6.592 -14.592 1.00 95.38 231 TYR A O 1
ATOM 1802 N N . GLN A 1 232 ? 14.070 8.426 -13.408 1.00 95.25 232 GLN A N 1
ATOM 1803 C CA . GLN A 1 232 ? 14.835 9.343 -14.262 1.00 95.25 232 GLN A CA 1
ATOM 1804 C C . GLN A 1 232 ? 16.343 9.071 -14.158 1.00 95.25 232 GLN A C 1
ATOM 1806 O O . GLN A 1 232 ? 17.022 9.005 -15.186 1.00 95.25 232 GLN A O 1
ATOM 1811 N N . ALA A 1 233 ? 16.872 8.856 -12.946 1.00 95.75 233 ALA A N 1
ATOM 1812 C CA . ALA A 1 233 ? 18.282 8.515 -12.743 1.00 95.75 233 ALA A CA 1
ATOM 1813 C C . ALA A 1 233 ? 18.652 7.195 -13.437 1.00 95.75 233 ALA A C 1
ATOM 1815 O O . ALA A 1 233 ? 19.620 7.137 -14.202 1.00 95.75 233 ALA A O 1
ATOM 1816 N N . LEU A 1 234 ? 17.838 6.153 -13.234 1.00 97.00 234 LEU A N 1
ATOM 1817 C CA . LEU A 1 234 ? 18.028 4.846 -13.865 1.00 97.00 234 LEU A CA 1
ATOM 1818 C C . LEU A 1 234 ? 17.983 4.940 -15.399 1.00 97.00 234 LEU A C 1
ATOM 1820 O O . LEU A 1 234 ? 18.821 4.356 -16.089 1.00 97.00 234 LEU A O 1
ATOM 1824 N N . ALA A 1 235 ? 17.049 5.718 -15.947 1.00 97.81 235 ALA A N 1
ATOM 1825 C CA . ALA A 1 235 ? 16.949 5.943 -17.383 1.00 97.81 235 ALA A CA 1
ATOM 1826 C C . ALA A 1 235 ? 18.144 6.733 -17.943 1.00 97.81 235 ALA A C 1
ATOM 1828 O O . ALA A 1 235 ? 18.657 6.396 -19.010 1.00 97.81 235 ALA A O 1
ATOM 1829 N N . HIS A 1 236 ? 18.643 7.746 -17.225 1.00 98.06 236 HIS A N 1
ATOM 1830 C CA . HIS A 1 236 ? 19.855 8.469 -17.619 1.00 98.06 236 HIS A CA 1
ATOM 1831 C C . HIS A 1 236 ? 21.087 7.565 -17.649 1.00 98.06 236 HIS A C 1
ATOM 1833 O O . HIS A 1 236 ? 21.872 7.661 -18.596 1.00 98.06 236 HIS A O 1
ATOM 1839 N N . ALA A 1 237 ? 21.230 6.666 -16.672 1.00 98.00 237 ALA A N 1
ATOM 1840 C CA . ALA A 1 237 ? 22.294 5.669 -16.664 1.00 98.00 237 ALA A CA 1
ATOM 1841 C C . ALA A 1 237 ? 22.186 4.731 -17.878 1.00 98.00 237 ALA A C 1
ATOM 1843 O O . ALA A 1 237 ? 23.170 4.542 -18.593 1.00 98.00 237 ALA A O 1
ATOM 1844 N N . ALA A 1 238 ? 20.982 4.226 -18.175 1.00 97.50 238 ALA A N 1
ATOM 1845 C CA . ALA A 1 238 ? 20.729 3.366 -19.334 1.00 97.50 238 ALA A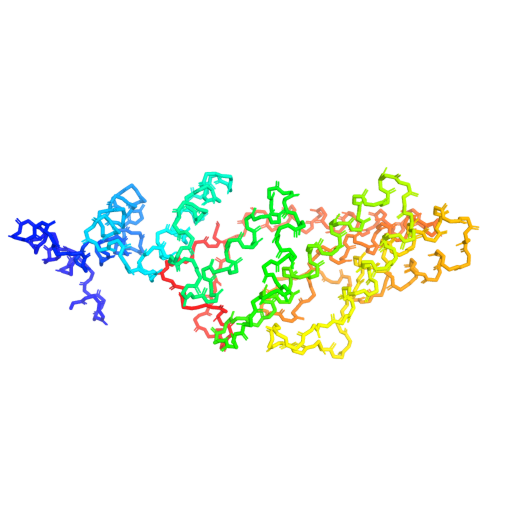 CA 1
ATOM 1846 C C . ALA A 1 238 ? 21.004 4.061 -20.684 1.00 97.50 238 ALA A C 1
ATOM 1848 O O . ALA A 1 238 ? 21.439 3.420 -21.636 1.00 97.50 238 ALA A O 1
ATOM 1849 N N . LEU A 1 239 ? 20.810 5.382 -20.758 1.00 98.12 239 LEU A N 1
ATOM 1850 C CA . LEU A 1 239 ? 21.120 6.213 -21.928 1.00 98.12 239 LEU A CA 1
ATOM 1851 C C . LEU A 1 239 ? 22.608 6.602 -22.045 1.00 98.12 239 LEU A C 1
ATOM 1853 O O . LEU A 1 239 ? 22.954 7.381 -22.934 1.00 98.12 239 LEU A O 1
ATOM 1857 N N . GLY A 1 240 ? 23.478 6.125 -21.149 1.00 97.50 240 GLY A N 1
ATOM 1858 C CA . GLY A 1 240 ? 24.907 6.452 -21.159 1.00 97.50 240 GLY A CA 1
ATOM 1859 C C . GLY A 1 240 ? 25.240 7.849 -20.625 1.00 97.50 240 GLY A C 1
ATOM 1860 O O . GLY A 1 240 ? 26.251 8.421 -21.018 1.00 97.50 240 GLY A O 1
ATOM 1861 N N . ASN A 1 241 ? 24.412 8.406 -19.732 1.00 97.50 241 ASN A N 1
ATOM 1862 C CA . ASN A 1 241 ? 24.635 9.708 -19.089 1.00 97.50 241 ASN A CA 1
ATOM 1863 C C . ASN A 1 241 ? 24.909 9.549 -17.575 1.00 97.50 241 ASN A C 1
ATOM 1865 O O . ASN A 1 241 ? 24.077 9.970 -16.762 1.00 97.50 241 ASN A O 1
ATOM 1869 N N . PRO A 1 242 ? 26.044 8.944 -17.169 1.00 95.75 242 PRO A N 1
ATOM 1870 C CA . PRO A 1 242 ? 26.322 8.626 -15.767 1.00 95.75 242 PRO A CA 1
ATOM 1871 C C . PRO A 1 242 ? 26.405 9.870 -14.874 1.00 95.75 242 PRO A C 1
ATOM 1873 O O . PRO A 1 242 ? 25.941 9.819 -13.740 1.00 95.75 242 PRO A O 1
ATOM 1876 N N . ASP A 1 243 ? 26.897 11.000 -15.389 1.00 96.81 243 ASP A N 1
ATOM 1877 C CA . ASP A 1 243 ? 26.996 12.247 -14.617 1.00 96.81 243 ASP A CA 1
ATOM 1878 C C . ASP A 1 243 ? 25.615 12.774 -14.204 1.00 96.81 243 ASP A C 1
ATOM 1880 O O . ASP A 1 243 ? 25.409 13.180 -13.061 1.00 96.81 243 ASP A O 1
ATOM 1884 N N . ARG A 1 244 ? 24.631 12.716 -15.117 1.00 95.38 244 ARG A N 1
ATOM 1885 C CA . ARG A 1 244 ? 23.247 13.120 -14.817 1.00 95.38 244 ARG A CA 1
ATOM 1886 C C . ARG A 1 244 ? 22.581 12.157 -13.845 1.00 95.38 244 ARG A C 1
ATOM 1888 O O . ARG A 1 244 ? 21.925 12.607 -12.913 1.00 95.38 244 ARG A O 1
ATOM 1895 N N . ALA A 1 245 ? 22.764 10.852 -14.044 1.00 96.12 245 ALA A N 1
ATOM 1896 C CA . ALA A 1 245 ? 22.247 9.845 -13.122 1.00 96.12 245 ALA A CA 1
ATOM 1897 C C . ALA A 1 245 ? 22.817 10.045 -11.707 1.00 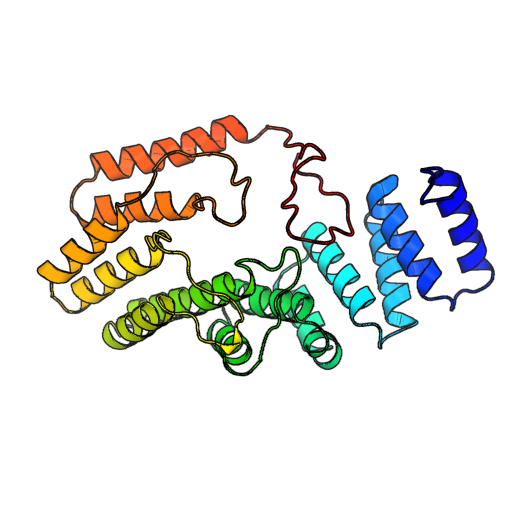96.12 245 ALA A C 1
ATOM 1899 O O . ALA A 1 245 ? 22.062 10.078 -10.739 1.00 96.12 245 ALA A O 1
ATOM 1900 N N . GLY A 1 246 ? 24.131 10.264 -11.596 1.00 95.94 246 GLY A N 1
ATOM 1901 C CA . GLY A 1 246 ? 24.813 10.528 -10.331 1.00 95.94 246 GLY A CA 1
ATOM 1902 C C . GLY A 1 246 ? 24.335 11.808 -9.647 1.00 95.94 246 GLY A C 1
ATOM 1903 O O . GLY A 1 246 ? 24.112 11.795 -8.440 1.00 95.94 246 GLY A O 1
ATOM 1904 N N . ALA A 1 247 ? 24.111 12.886 -10.405 1.00 94.50 247 ALA A N 1
ATOM 1905 C CA . ALA A 1 247 ? 23.570 14.133 -9.865 1.00 94.50 247 ALA A CA 1
ATOM 1906 C C . ALA A 1 247 ? 22.164 13.951 -9.267 1.00 94.50 247 ALA A C 1
ATOM 1908 O O . ALA A 1 247 ? 21.907 14.432 -8.166 1.00 94.50 247 ALA A O 1
ATOM 1909 N N . ILE A 1 248 ? 21.279 13.212 -9.949 1.00 93.31 248 ILE A N 1
ATOM 1910 C CA . ILE A 1 248 ? 19.927 12.923 -9.447 1.00 93.31 248 ILE A CA 1
ATOM 1911 C C . ILE A 1 248 ? 19.987 12.044 -8.191 1.00 93.31 248 ILE A C 1
ATOM 1913 O O . ILE A 1 248 ? 19.331 12.349 -7.199 1.00 93.31 248 ILE A O 1
ATOM 1917 N N . CYS A 1 249 ? 20.802 10.983 -8.194 1.00 93.12 249 CYS A N 1
ATOM 1918 C CA . CYS A 1 249 ? 20.978 10.135 -7.012 1.00 93.12 249 CYS A CA 1
ATOM 1919 C C . CYS A 1 249 ? 21.525 10.927 -5.819 1.00 93.12 249 CYS A C 1
ATOM 1921 O O . CYS A 1 249 ? 21.039 10.761 -4.705 1.00 93.12 249 CYS A O 1
ATOM 1923 N N . LYS A 1 250 ? 22.504 11.811 -6.049 1.00 94.25 250 LYS A N 1
ATOM 1924 C CA . LYS A 1 250 ? 23.035 12.685 -5.001 1.00 94.25 250 LYS A CA 1
ATOM 1925 C C . LYS A 1 250 ? 21.955 13.613 -4.450 1.00 94.25 250 LYS A C 1
ATOM 1927 O O . LYS A 1 250 ? 21.837 13.726 -3.243 1.00 94.25 250 LYS A O 1
ATOM 1932 N N . MET A 1 251 ? 21.145 14.221 -5.312 1.00 91.69 251 MET A N 1
ATOM 1933 C CA . MET A 1 251 ? 20.030 15.071 -4.890 1.00 91.69 251 MET A CA 1
ATOM 1934 C C . MET A 1 251 ? 19.009 14.307 -4.028 1.00 91.69 251 MET A C 1
ATOM 1936 O O . MET A 1 251 ? 18.564 14.843 -3.019 1.00 91.69 251 MET A O 1
ATOM 1940 N N . LEU A 1 252 ? 18.674 13.058 -4.381 1.00 90.75 252 LEU A N 1
ATOM 1941 C CA . LEU A 1 252 ? 17.796 12.199 -3.571 1.00 90.75 252 LEU A CA 1
ATOM 1942 C C . LEU A 1 252 ? 18.388 11.914 -2.181 1.00 90.75 252 LEU A C 1
ATOM 1944 O O . LEU A 1 252 ? 17.673 12.006 -1.185 1.00 90.75 252 LEU A O 1
ATOM 1948 N N . VAL A 1 253 ? 19.686 11.598 -2.112 1.00 92.12 253 VAL A N 1
ATOM 1949 C CA . VAL A 1 253 ? 20.394 11.360 -0.842 1.00 92.12 253 VAL A CA 1
ATOM 1950 C C . VAL A 1 253 ? 20.462 12.637 -0.008 1.00 92.12 253 VAL A C 1
ATOM 1952 O O . VAL A 1 253 ? 20.050 12.618 1.146 1.00 92.12 253 VAL A O 1
ATOM 1955 N N . ASP A 1 254 ? 20.902 13.749 -0.599 1.00 92.38 254 ASP A N 1
ATOM 1956 C CA . ASP A 1 254 ? 21.032 15.042 0.079 1.00 92.38 254 ASP A CA 1
ATOM 1957 C C . ASP A 1 254 ? 19.678 15.511 0.636 1.00 92.38 254 ASP A C 1
ATOM 1959 O O . ASP A 1 254 ? 19.613 16.033 1.749 1.00 92.38 254 ASP A O 1
ATOM 1963 N N . TYR A 1 255 ? 18.587 15.304 -0.112 1.00 89.38 255 TYR A N 1
ATOM 1964 C CA . TYR A 1 255 ? 17.237 15.614 0.356 1.00 89.38 255 TYR A CA 1
ATOM 1965 C C . TYR A 1 255 ? 16.863 14.765 1.573 1.00 89.38 255 TYR A C 1
ATOM 1967 O O . TYR A 1 255 ? 16.432 15.321 2.581 1.00 89.38 255 TYR A O 1
ATOM 1975 N N . GLY A 1 256 ? 17.074 13.446 1.507 1.00 88.25 256 GLY A N 1
ATOM 1976 C CA . GLY A 1 256 ? 16.814 12.543 2.627 1.00 88.25 256 GLY A CA 1
ATOM 1977 C C . GLY A 1 256 ? 17.631 12.895 3.872 1.00 88.25 256 GLY A C 1
ATOM 1978 O O . GLY A 1 256 ? 17.073 12.966 4.957 1.00 88.25 256 GLY A O 1
ATOM 1979 N N . GLU A 1 257 ? 18.927 13.184 3.722 1.00 92.06 257 GLU A N 1
ATOM 1980 C CA . GLU A 1 257 ? 19.806 13.590 4.829 1.00 92.06 257 GLU A CA 1
ATOM 1981 C C . GLU A 1 257 ? 19.396 14.936 5.440 1.00 92.06 257 GLU A C 1
ATOM 1983 O O . GLU A 1 257 ? 19.435 15.094 6.659 1.00 92.06 257 GLU A O 1
ATOM 1988 N N . THR A 1 258 ? 18.986 15.896 4.605 1.00 91.31 258 THR A N 1
ATOM 1989 C CA . THR A 1 258 ? 18.576 17.235 5.056 1.00 91.31 258 THR A CA 1
ATOM 1990 C C . THR A 1 258 ? 17.297 17.191 5.889 1.00 91.31 258 THR A C 1
ATOM 1992 O O . THR A 1 258 ? 17.216 17.898 6.887 1.00 91.31 258 THR A O 1
ATOM 1995 N N . HIS A 1 259 ? 16.328 16.355 5.503 1.00 87.19 259 HIS A N 1
ATOM 1996 C CA . HIS A 1 259 ? 14.993 16.318 6.116 1.00 87.19 259 HIS A CA 1
ATOM 1997 C C . HIS A 1 259 ? 14.807 15.129 7.080 1.00 87.19 259 HIS A C 1
ATOM 1999 O O . HIS A 1 259 ? 13.710 14.903 7.579 1.00 87.19 259 HIS A O 1
ATOM 2005 N N . ALA A 1 260 ? 15.863 14.354 7.371 1.00 85.88 260 ALA A N 1
ATOM 2006 C CA . ALA A 1 260 ? 15.783 13.146 8.205 1.00 85.88 260 ALA A CA 1
ATOM 2007 C C . ALA A 1 260 ? 15.311 13.396 9.650 1.00 85.88 260 ALA A C 1
ATOM 2009 O O . ALA A 1 260 ? 14.910 12.452 10.325 1.00 85.88 260 ALA A O 1
ATOM 2010 N N . GLY A 1 261 ? 15.428 14.632 10.141 1.00 84.56 261 GLY A N 1
ATOM 2011 C CA . GLY A 1 261 ? 15.025 15.028 11.493 1.00 84.56 261 GLY A CA 1
ATOM 2012 C C . GLY A 1 261 ? 13.907 16.066 11.523 1.00 84.56 261 GLY A C 1
ATOM 2013 O O . GLY A 1 261 ? 13.720 16.705 12.558 1.00 84.56 261 GLY A O 1
ATOM 2014 N N . ASP A 1 262 ? 13.227 16.292 10.400 1.00 85.25 262 ASP A N 1
ATOM 2015 C CA . ASP A 1 262 ? 12.139 17.260 10.337 1.00 85.25 262 ASP A CA 1
ATOM 2016 C C . ASP A 1 262 ? 10.895 16.720 11.048 1.00 85.25 262 ASP A C 1
ATOM 2018 O O . ASP A 1 262 ? 10.392 15.653 10.711 1.00 85.25 262 ASP A O 1
ATOM 2022 N N . GLU A 1 263 ? 10.343 17.496 11.985 1.00 77.12 263 GLU A N 1
ATOM 2023 C CA . GLU A 1 263 ? 9.006 17.227 12.517 1.00 77.12 263 GLU A CA 1
ATOM 2024 C C . GLU A 1 263 ? 7.954 17.705 11.509 1.00 77.12 263 GLU A C 1
ATOM 2026 O O . GLU A 1 263 ? 7.645 18.903 11.437 1.00 77.12 263 GLU A O 1
ATOM 2031 N N . VAL A 1 264 ? 7.366 16.791 10.738 1.00 72.75 264 VAL A N 1
ATOM 2032 C CA . VAL A 1 264 ? 6.292 17.160 9.814 1.00 72.75 264 VAL A CA 1
ATOM 2033 C C . VAL A 1 264 ? 4.992 17.326 10.602 1.00 72.75 264 VAL A C 1
ATOM 2035 O O . VAL A 1 264 ? 4.587 16.475 11.389 1.00 72.75 264 VAL A O 1
ATOM 2038 N N . LYS A 1 265 ? 4.300 18.450 10.399 1.00 65.69 265 LYS A N 1
ATOM 2039 C CA . LYS A 1 265 ? 2.950 18.686 10.933 1.00 65.69 265 LYS A CA 1
ATOM 2040 C C . LYS A 1 265 ? 2.044 19.077 9.781 1.00 65.69 265 LYS A C 1
ATOM 2042 O O . LYS A 1 265 ? 2.316 20.047 9.079 1.00 65.69 265 LYS A O 1
ATOM 2047 N N . MET A 1 266 ? 0.967 18.324 9.581 1.00 60.41 266 MET A N 1
ATOM 2048 C CA . MET A 1 266 ? -0.069 18.711 8.630 1.00 60.41 266 MET A CA 1
ATOM 2049 C C . MET A 1 266 ? -0.945 19.796 9.252 1.00 60.41 266 MET A C 1
ATOM 2051 O O . MET A 1 266 ? -1.668 19.547 10.218 1.00 60.41 266 MET A O 1
ATOM 2055 N N . ASP A 1 267 ? -0.891 21.007 8.697 1.00 55.75 267 ASP A N 1
ATOM 2056 C CA . ASP A 1 267 ? -1.834 22.058 9.064 1.00 55.75 267 ASP A CA 1
ATOM 2057 C C . ASP A 1 267 ? -3.257 21.656 8.640 1.00 55.75 267 ASP A C 1
ATOM 2059 O O . ASP A 1 267 ? -3.494 21.183 7.529 1.00 55.75 267 ASP A O 1
ATOM 2063 N N . TYR A 1 268 ? -4.218 21.878 9.542 1.00 48.41 268 TYR A N 1
ATOM 2064 C CA . TYR A 1 268 ? -5.624 21.427 9.520 1.00 48.41 268 TYR A CA 1
ATOM 2065 C C . TYR A 1 268 ? -6.444 21.803 8.256 1.00 48.41 268 TYR A C 1
ATOM 2067 O O . TYR A 1 268 ? -7.609 21.437 8.140 1.00 48.41 268 TYR A O 1
ATOM 2075 N N . PHE A 1 269 ? -5.867 22.538 7.302 1.00 44.97 269 PHE A N 1
ATOM 2076 C CA . PHE A 1 269 ? -6.526 23.061 6.100 1.00 44.97 269 PHE A CA 1
ATOM 2077 C C . PHE A 1 269 ? -6.165 22.329 4.796 1.00 44.97 269 PHE A C 1
ATOM 2079 O O . PHE A 1 269 ? -6.339 22.883 3.710 1.00 44.97 269 PHE A O 1
ATOM 2086 N N . ALA A 1 270 ? -5.715 21.076 4.866 1.00 46.59 270 ALA A N 1
ATOM 2087 C CA . ALA A 1 270 ? -5.678 20.225 3.683 1.00 46.59 270 ALA A CA 1
ATOM 2088 C C . ALA A 1 270 ? -7.113 19.788 3.333 1.00 46.59 270 ALA A C 1
ATOM 2090 O O . ALA A 1 270 ? -7.646 18.838 3.899 1.00 46.59 270 ALA A O 1
ATOM 2091 N N . VAL A 1 271 ? -7.742 20.471 2.371 1.00 44.34 271 VAL A N 1
ATOM 2092 C CA . VAL A 1 271 ? -9.070 20.148 1.786 1.00 44.34 271 VAL A CA 1
ATOM 2093 C C . VAL A 1 271 ? -9.068 18.794 1.035 1.00 44.34 271 VAL A C 1
ATOM 2095 O O . VAL A 1 271 ? -10.002 18.461 0.319 1.00 44.34 271 VAL A O 1
ATOM 2098 N N . SER A 1 272 ? -7.985 18.033 1.178 1.00 46.16 272 SER A N 1
ATOM 2099 C CA . SER A 1 272 ? -7.634 16.814 0.463 1.00 46.16 272 SER A CA 1
ATOM 2100 C C . SER A 1 272 ? -7.026 15.759 1.392 1.00 46.16 272 SER A C 1
ATOM 2102 O O . SER A 1 272 ? -6.279 14.916 0.906 1.00 46.16 272 SER A O 1
ATOM 2104 N N . LEU A 1 273 ? -7.275 15.821 2.712 1.00 46.38 273 LEU A N 1
ATOM 2105 C CA . LEU A 1 273 ? -6.885 14.750 3.637 1.00 46.38 273 LEU A CA 1
ATOM 2106 C C . LEU A 1 273 ? -7.509 13.442 3.125 1.00 46.38 273 LEU A C 1
ATOM 2108 O O . LEU A 1 273 ? -8.733 13.311 3.157 1.00 46.38 273 LEU A O 1
ATOM 2112 N N . PRO A 1 274 ? -6.703 12.505 2.600 1.00 46.16 274 PRO A N 1
ATOM 2113 C CA . PRO A 1 274 ? -7.216 11.459 1.731 1.00 46.16 274 PRO A CA 1
ATOM 2114 C C . PRO A 1 274 ? -7.821 10.288 2.513 1.00 46.16 274 PRO A C 1
ATOM 2116 O O . PRO A 1 274 ? -7.884 9.185 2.004 1.00 46.16 274 PRO A O 1
ATOM 2119 N N . ASP A 1 275 ? -8.271 10.473 3.750 1.00 50.12 275 ASP A N 1
ATOM 2120 C CA . ASP A 1 275 ? -9.019 9.450 4.478 1.00 50.12 275 ASP A CA 1
ATOM 2121 C C . ASP A 1 275 ? -9.783 10.068 5.646 1.00 50.12 275 ASP A C 1
ATOM 2123 O O . ASP A 1 275 ? -9.376 11.076 6.231 1.00 50.12 275 ASP A O 1
ATOM 2127 N N . PHE A 1 276 ? -10.841 9.381 6.082 1.00 53.34 276 PHE A N 1
ATOM 2128 C CA . PHE A 1 276 ? -11.293 9.486 7.467 1.00 53.34 276 PHE A CA 1
ATOM 2129 C C . PHE A 1 276 ? -10.206 8.898 8.376 1.00 53.34 276 PHE A C 1
ATOM 2131 O O . PHE A 1 276 ? -10.288 7.751 8.811 1.00 53.34 276 PHE A O 1
ATOM 2138 N N . VAL A 1 277 ? -9.165 9.685 8.641 1.00 61.25 277 VAL A N 1
ATOM 2139 C CA . VAL A 1 277 ? -8.048 9.306 9.501 1.00 61.25 277 VAL A CA 1
ATOM 2140 C C . VAL A 1 277 ? -8.580 9.124 10.924 1.00 61.25 277 VAL A C 1
ATOM 2142 O O . VAL A 1 277 ? -8.903 10.079 11.632 1.00 61.25 277 VAL A O 1
ATOM 2145 N N . VAL A 1 278 ? -8.750 7.862 11.327 1.00 77.06 278 VAL A N 1
ATOM 2146 C CA . VAL A 1 278 ? -9.265 7.508 12.657 1.00 77.06 278 VAL A CA 1
ATOM 2147 C C . VAL A 1 278 ? -8.206 7.781 13.724 1.00 77.06 278 VAL A C 1
ATOM 2149 O O . VAL A 1 278 ? -8.540 8.260 14.809 1.00 77.06 278 VAL A O 1
ATOM 2152 N N . PHE A 1 279 ? -6.930 7.545 13.417 1.00 84.44 279 PHE A N 1
ATOM 2153 C CA . PHE A 1 279 ? -5.822 7.761 14.344 1.00 84.44 279 PHE A CA 1
ATOM 2154 C C . PHE A 1 279 ? -5.029 8.998 13.986 1.00 84.44 279 PHE A C 1
ATOM 2156 O O . PHE A 1 279 ? -4.627 9.141 12.845 1.00 84.44 279 PHE A O 1
ATOM 2163 N N . GLU A 1 280 ? -4.759 9.861 14.958 1.00 78.31 280 GLU A N 1
ATOM 2164 C CA . GLU A 1 280 ? -3.942 11.048 14.704 1.00 78.31 280 GLU A CA 1
ATOM 2165 C C . GLU A 1 280 ? -2.553 10.632 14.206 1.00 78.31 280 GLU A C 1
ATOM 2167 O O . GLU A 1 280 ? -1.889 9.778 14.808 1.00 78.31 280 GLU A O 1
ATOM 2172 N N . ASP A 1 281 ? -2.146 11.194 13.067 1.00 67.94 281 ASP A N 1
ATOM 2173 C CA . ASP A 1 281 ? -0.829 10.937 12.513 1.00 67.94 281 ASP A CA 1
ATOM 2174 C C . ASP A 1 281 ? 0.250 11.650 13.312 1.00 67.94 281 ASP A C 1
ATOM 2176 O O . ASP A 1 281 ? 0.122 12.823 13.656 1.00 67.94 281 ASP A O 1
ATOM 2180 N N . ASP A 1 282 ? 1.294 10.886 13.628 1.00 60.25 282 ASP A N 1
ATOM 2181 C CA . ASP A 1 282 ? 2.553 11.431 14.100 1.00 60.25 282 ASP A CA 1
ATOM 2182 C C . ASP A 1 282 ? 3.467 11.349 12.885 1.00 60.25 282 ASP A C 1
ATOM 2184 O O . ASP A 1 282 ? 3.840 10.253 12.467 1.00 60.25 282 ASP A O 1
ATOM 2188 N N . LEU A 1 283 ? 3.642 12.486 12.215 1.00 57.00 283 LEU A N 1
ATOM 2189 C CA . LEU A 1 283 ? 4.483 12.607 11.023 1.00 57.00 283 LEU A CA 1
ATOM 2190 C C . LEU A 1 283 ? 5.891 13.111 11.398 1.00 57.00 283 LEU A C 1
ATOM 2192 O O . LEU A 1 283 ? 6.648 13.502 10.511 1.00 57.00 283 LEU A O 1
ATOM 2196 N N . ALA A 1 284 ? 6.202 13.157 12.700 1.00 40.34 284 ALA A N 1
ATOM 2197 C CA . ALA A 1 284 ? 7.507 13.516 13.240 1.00 40.34 284 ALA A CA 1
ATOM 2198 C C . ALA A 1 284 ? 8.489 12.335 13.268 1.00 40.34 284 ALA A C 1
ATOM 2200 O O . ALA A 1 284 ? 8.045 11.164 13.219 1.00 40.34 284 ALA A O 1
#

pLDDT: mean 91.16, std 12.53, range [40.34, 98.81]